Protein AF-A0AAN2UG88-F1 (afdb_monomer_lite)

Foldseek 3Di:
DVVVVVVVVVVVVLLLLLLVQQVCCCVPVRLVCLALVNSCVRSVHDSVVVVVPAVGSLRSNVVSLLVQLCVQLVHDSDDPLPPQDDLPALLRLQLSVLVSVVSSLVSSLVCVVRSVVSCVVVVHDPDDDVVPVVLVRLLSNQVSSQVSCVVVVNEVDRADSCLSCVSVVLVCCCSPPNVVPDDDSSCCSVVPNVVNRSVPDD

Organism: NCBI:txid178001

Structure (mmCIF, N/CA/C/O backbone):
data_AF-A0AAN2UG88-F1
#
_entry.id   AF-A0AAN2UG88-F1
#
loop_
_atom_site.group_PDB
_atom_site.id
_atom_site.type_symbol
_atom_site.label_atom_id
_atom_site.label_alt_id
_atom_site.label_comp_id
_atom_site.label_asym_id
_atom_site.label_entity_id
_atom_site.label_seq_id
_atom_site.pdbx_PDB_ins_code
_atom_site.Cartn_x
_atom_site.Cartn_y
_atom_site.Cartn_z
_atom_site.occupancy
_atom_site.B_iso_or_equiv
_atom_site.auth_seq_id
_atom_site.auth_comp_id
_atom_site.auth_asym_id
_atom_site.auth_atom_id
_atom_site.pdbx_PDB_model_num
ATOM 1 N N . MET A 1 1 ? 25.035 -23.908 1.485 1.00 56.28 1 MET A N 1
ATOM 2 C CA . MET A 1 1 ? 24.529 -22.625 2.023 1.00 56.28 1 MET A CA 1
ATOM 3 C C . MET A 1 1 ? 25.169 -21.415 1.331 1.00 56.28 1 MET A C 1
ATOM 5 O O . MET A 1 1 ? 24.452 -20.590 0.788 1.00 56.28 1 MET A O 1
ATOM 9 N N . GLU A 1 2 ? 26.499 -21.334 1.238 1.00 51.28 2 GLU A N 1
ATOM 10 C CA . GLU A 1 2 ? 27.228 -20.166 0.697 1.00 51.28 2 GLU A CA 1
ATOM 11 C C . GLU A 1 2 ? 26.997 -19.882 -0.806 1.00 51.28 2 GLU A C 1
ATOM 13 O O . GLU A 1 2 ? 26.718 -18.750 -1.201 1.00 51.28 2 GLU A O 1
ATOM 18 N N . LYS A 1 3 ? 26.990 -20.929 -1.644 1.00 56.12 3 LYS A N 1
ATOM 19 C CA . LYS A 1 3 ? 26.709 -20.833 -3.093 1.00 56.12 3 LYS A CA 1
ATOM 20 C C . LYS A 1 3 ? 25.279 -20.358 -3.396 1.00 56.12 3 LYS A C 1
ATOM 22 O O . LYS A 1 3 ? 25.040 -19.644 -4.369 1.00 56.12 3 LYS A O 1
ATOM 27 N N . GLU A 1 4 ? 24.329 -20.718 -2.538 1.00 63.44 4 GLU A N 1
ATOM 28 C CA . GLU A 1 4 ? 22.922 -20.324 -2.659 1.00 63.44 4 GLU A CA 1
ATOM 29 C C . GLU A 1 4 ? 22.717 -18.858 -2.248 1.00 63.44 4 GLU A C 1
ATOM 31 O O . GLU A 1 4 ? 22.051 -18.100 -2.953 1.00 63.44 4 GLU A O 1
ATOM 36 N N . ILE A 1 5 ? 23.389 -18.419 -1.177 1.00 68.94 5 ILE A N 1
ATOM 37 C CA . ILE A 1 5 ? 23.419 -17.015 -0.737 1.00 68.94 5 ILE A CA 1
ATOM 38 C C . ILE A 1 5 ? 24.039 -16.120 -1.819 1.00 68.94 5 ILE A C 1
ATOM 40 O O . ILE A 1 5 ? 23.500 -15.056 -2.127 1.00 68.94 5 ILE A O 1
ATOM 44 N N . GLN A 1 6 ? 25.141 -16.551 -2.440 1.00 65.25 6 GLN A N 1
ATOM 45 C CA . GLN A 1 6 ? 25.802 -15.793 -3.506 1.00 65.25 6 GLN A CA 1
ATOM 46 C C . GLN A 1 6 ? 24.931 -15.685 -4.768 1.00 65.25 6 GLN A C 1
ATOM 48 O O . GLN A 1 6 ? 24.896 -14.633 -5.409 1.00 65.25 6 GLN A O 1
ATOM 53 N N . THR A 1 7 ? 24.181 -16.742 -5.091 1.00 71.62 7 THR A N 1
ATOM 54 C CA . THR A 1 7 ? 23.237 -16.749 -6.218 1.00 71.62 7 THR A CA 1
ATOM 55 C C . THR A 1 7 ? 22.052 -15.813 -5.960 1.00 71.62 7 THR A C 1
ATOM 57 O O . THR A 1 7 ? 21.703 -15.026 -6.839 1.00 71.62 7 THR A O 1
ATOM 60 N N . ARG A 1 8 ? 21.487 -15.812 -4.741 1.00 65.50 8 ARG A N 1
ATOM 61 C CA . ARG A 1 8 ? 20.419 -14.872 -4.349 1.00 65.50 8 ARG A CA 1
ATOM 62 C C . ARG A 1 8 ? 20.887 -13.418 -4.396 1.00 65.50 8 ARG A C 1
ATOM 64 O O . ARG A 1 8 ? 20.196 -12.591 -4.979 1.00 65.50 8 ARG A O 1
ATOM 71 N N . LYS A 1 9 ? 22.081 -13.114 -3.869 1.00 66.44 9 LYS A N 1
ATOM 72 C CA . LYS A 1 9 ? 22.667 -11.761 -3.927 1.00 66.44 9 LYS A CA 1
ATOM 73 C C . LYS A 1 9 ? 22.825 -11.262 -5.364 1.00 66.44 9 LYS A C 1
ATOM 75 O O . LYS A 1 9 ? 22.385 -10.162 -5.665 1.00 66.44 9 LYS A O 1
ATOM 80 N N . ARG A 1 10 ? 23.385 -12.085 -6.261 1.00 72.19 10 ARG A N 1
ATOM 81 C CA . ARG A 1 10 ? 23.515 -11.740 -7.690 1.00 72.19 10 ARG A CA 1
ATOM 82 C C . ARG A 1 10 ? 22.160 -11.506 -8.359 1.00 72.19 10 ARG A C 1
ATOM 84 O O . ARG A 1 10 ? 22.037 -10.593 -9.165 1.00 72.19 10 ARG A O 1
ATOM 91 N N . GLY A 1 11 ? 21.153 -12.307 -8.005 1.00 74.31 11 GLY A N 1
ATOM 92 C CA . GLY A 1 11 ? 19.782 -12.128 -8.482 1.00 74.31 11 GLY A CA 1
ATOM 93 C C . GLY A 1 11 ? 19.176 -10.786 -8.065 1.00 74.31 11 GLY A C 1
ATOM 94 O O . GLY A 1 11 ? 18.605 -10.111 -8.914 1.00 74.31 11 GLY A O 1
ATOM 95 N N . ILE A 1 12 ? 19.355 -10.390 -6.801 1.00 78.00 12 ILE A N 1
ATOM 96 C CA . ILE A 1 12 ? 18.878 -9.104 -6.259 1.00 78.00 12 ILE A CA 1
ATOM 97 C C . ILE A 1 12 ? 19.600 -7.929 -6.926 1.00 78.00 12 ILE A C 1
ATOM 99 O O . ILE A 1 12 ? 18.966 -6.957 -7.319 1.00 78.00 12 ILE A O 1
ATOM 103 N N . THR A 1 13 ? 20.922 -8.019 -7.104 1.00 87.38 13 THR A N 1
ATOM 104 C CA . THR A 1 13 ? 21.685 -6.966 -7.789 1.00 87.38 13 THR A CA 1
ATOM 105 C C . THR A 1 13 ? 21.189 -6.757 -9.218 1.00 87.38 13 THR A C 1
ATOM 107 O O . THR A 1 13 ? 20.986 -5.616 -9.619 1.00 87.38 13 THR A O 1
ATOM 110 N N . LEU A 1 14 ? 20.951 -7.841 -9.965 1.00 90.88 14 LEU A N 1
ATOM 111 C CA . LEU A 1 14 ? 20.439 -7.750 -11.331 1.00 90.88 14 LEU A CA 1
ATOM 112 C C . LEU A 1 14 ? 19.020 -7.168 -11.382 1.00 90.88 14 LEU A C 1
ATOM 114 O O . LEU A 1 14 ? 18.734 -6.346 -12.243 1.00 90.88 14 LEU A O 1
ATOM 118 N N . GLU A 1 15 ? 18.137 -7.589 -10.480 1.00 93.19 15 GLU A N 1
ATOM 119 C CA . GLU A 1 15 ? 16.763 -7.082 -10.417 1.00 93.19 15 GLU A CA 1
ATOM 120 C C . GLU A 1 15 ? 16.723 -5.577 -10.141 1.00 93.19 15 GLU A C 1
ATOM 122 O O . GLU A 1 15 ? 16.070 -4.845 -10.880 1.00 93.19 15 GLU A O 1
ATOM 127 N N . ASN A 1 16 ? 17.519 -5.098 -9.182 1.00 93.56 16 ASN A N 1
ATOM 128 C CA . ASN A 1 16 ? 17.645 -3.665 -8.917 1.00 93.56 16 ASN A CA 1
ATOM 129 C C . ASN A 1 16 ? 18.152 -2.903 -10.151 1.00 93.56 16 ASN A C 1
ATOM 131 O O . ASN A 1 16 ? 17.608 -1.858 -10.488 1.00 93.56 16 ASN A O 1
ATOM 135 N N . THR A 1 17 ? 19.145 -3.443 -10.869 1.00 95.88 17 THR A N 1
ATOM 136 C CA . THR A 1 17 ? 19.623 -2.837 -12.124 1.00 95.88 17 THR A CA 1
ATOM 137 C C . THR A 1 17 ? 18.525 -2.773 -13.185 1.00 95.88 17 THR A C 1
ATOM 139 O O . THR A 1 17 ? 18.401 -1.762 -13.872 1.00 95.88 17 THR A O 1
ATOM 142 N N . ILE A 1 18 ? 17.714 -3.826 -13.319 1.00 97.12 18 ILE A N 1
ATOM 143 C CA . ILE A 1 18 ? 16.580 -3.847 -14.250 1.00 97.12 18 ILE A CA 1
ATOM 144 C C . ILE A 1 18 ? 15.565 -2.758 -13.873 1.00 97.12 18 ILE A C 1
ATOM 146 O O . ILE A 1 18 ? 15.118 -2.027 -14.757 1.00 97.12 18 ILE A O 1
ATOM 150 N N . TYR A 1 19 ? 15.228 -2.611 -12.589 1.00 96.19 19 TYR A N 1
ATOM 151 C CA . TYR A 1 19 ? 14.314 -1.566 -12.120 1.00 96.19 19 TYR A CA 1
ATOM 152 C C . TYR A 1 19 ? 14.859 -0.159 -12.361 1.00 96.19 19 TYR A C 1
ATOM 154 O O . TYR A 1 19 ? 14.151 0.665 -12.939 1.00 96.19 19 TYR A O 1
ATOM 162 N N . ASP A 1 20 ? 16.119 0.100 -12.009 1.00 95.50 20 ASP A N 1
ATOM 163 C CA . ASP A 1 20 ? 16.752 1.407 -12.207 1.00 95.50 20 ASP A CA 1
ATOM 164 C C . ASP A 1 20 ? 16.774 1.799 -13.695 1.00 95.50 20 ASP A C 1
ATOM 166 O O . ASP A 1 20 ? 16.417 2.921 -14.053 1.00 95.50 20 ASP A O 1
ATOM 170 N N . VAL A 1 21 ? 17.122 0.861 -14.584 1.00 96.75 21 VAL A N 1
ATOM 171 C CA . VAL A 1 21 ? 17.098 1.071 -16.043 1.00 96.75 21 VAL A CA 1
ATOM 172 C C . VAL A 1 21 ? 15.686 1.334 -16.555 1.00 96.75 21 VAL A C 1
ATOM 174 O O . VAL A 1 21 ? 15.495 2.206 -17.401 1.00 96.75 21 VAL A O 1
ATOM 177 N N . THR A 1 22 ? 14.701 0.589 -16.054 1.00 95.25 22 THR A N 1
ATOM 178 C CA . THR A 1 22 ? 13.301 0.733 -16.470 1.00 95.25 22 THR A CA 1
ATOM 179 C C . THR A 1 22 ? 12.766 2.115 -16.104 1.00 95.25 22 THR A C 1
ATOM 181 O O . THR A 1 22 ? 12.193 2.792 -16.954 1.00 95.25 22 THR A O 1
ATOM 184 N N . LEU A 1 23 ? 13.005 2.566 -14.868 1.00 93.94 23 LEU A N 1
ATOM 185 C CA . LEU A 1 23 ? 12.597 3.897 -14.415 1.00 93.94 23 LEU A CA 1
ATOM 186 C C . LEU A 1 23 ? 13.341 5.004 -15.157 1.00 93.94 23 LEU A C 1
ATOM 188 O O . LEU A 1 23 ? 12.726 6.006 -15.503 1.00 93.94 23 LEU A O 1
ATOM 192 N N . LYS A 1 24 ? 14.635 4.817 -15.442 1.00 94.12 24 LYS A N 1
ATOM 193 C CA . LYS A 1 24 ? 15.428 5.783 -16.208 1.00 94.12 24 LYS A CA 1
ATOM 194 C C . LYS A 1 24 ? 14.890 5.961 -17.628 1.00 94.12 24 LYS A C 1
ATOM 196 O O . LYS A 1 24 ? 14.657 7.091 -18.036 1.00 94.12 24 LYS A O 1
ATOM 201 N N . LEU A 1 25 ? 14.644 4.863 -18.350 1.00 93.69 25 LEU A N 1
ATOM 202 C CA . LEU A 1 25 ? 14.021 4.905 -19.680 1.00 93.69 25 LEU A CA 1
ATOM 203 C C . LEU A 1 25 ? 12.679 5.639 -19.640 1.00 93.69 25 LEU A C 1
ATOM 205 O O . LEU A 1 25 ? 12.416 6.510 -20.459 1.00 93.69 25 LEU A O 1
ATOM 209 N N . PHE A 1 26 ? 11.853 5.313 -18.650 1.00 90.56 26 PHE A N 1
ATOM 210 C CA . PHE A 1 26 ? 10.548 5.932 -18.488 1.00 90.56 26 PHE A CA 1
ATOM 211 C C . PHE A 1 26 ? 10.617 7.431 -18.161 1.00 90.56 26 PHE A C 1
ATOM 213 O O . PHE A 1 26 ? 9.773 8.209 -18.614 1.00 90.56 26 PHE A O 1
ATOM 220 N N . ASP A 1 27 ? 11.604 7.850 -17.366 1.00 89.81 27 ASP A N 1
ATOM 221 C CA . ASP A 1 27 ? 11.780 9.248 -16.986 1.00 89.81 27 ASP A CA 1
ATOM 222 C C . ASP A 1 27 ? 12.403 10.100 -18.097 1.00 89.81 27 ASP A C 1
ATOM 224 O O . ASP A 1 27 ? 11.967 11.241 -18.261 1.00 89.81 27 ASP A O 1
ATOM 228 N N . GLU A 1 28 ? 13.372 9.562 -18.842 1.00 90.94 28 GLU A N 1
ATOM 229 C CA . GLU A 1 28 ? 14.167 10.301 -19.835 1.00 90.94 28 GLU A CA 1
ATOM 230 C C . GLU A 1 28 ? 13.595 10.218 -21.257 1.00 90.94 28 GLU A C 1
ATOM 232 O O . GLU A 1 28 ? 13.586 11.220 -21.966 1.00 90.94 28 GLU A O 1
ATOM 237 N N . GLU A 1 29 ? 13.085 9.053 -21.659 1.00 87.50 29 GLU A N 1
ATOM 238 C CA . GLU A 1 29 ? 12.726 8.760 -23.055 1.00 87.50 29 GLU A CA 1
ATOM 239 C C . GLU A 1 29 ? 11.215 8.539 -23.252 1.00 87.50 29 GLU A C 1
ATOM 241 O O . GLU A 1 29 ? 10.699 8.584 -24.367 1.00 87.50 29 GLU A O 1
ATOM 246 N N . GLY A 1 30 ? 10.474 8.348 -22.158 1.00 82.56 30 GLY A N 1
ATOM 247 C CA . GLY A 1 30 ? 9.019 8.239 -22.167 1.00 82.56 30 GLY A CA 1
ATOM 248 C C . GLY A 1 30 ? 8.481 6.819 -22.364 1.00 82.56 30 GLY A C 1
ATOM 249 O O . GLY A 1 30 ? 9.192 5.818 -22.298 1.00 82.56 30 GLY A O 1
ATOM 250 N N . VAL A 1 31 ? 7.159 6.744 -22.531 1.00 76.12 31 VAL A N 1
ATOM 251 C CA . VAL A 1 31 ? 6.358 5.512 -22.436 1.00 76.12 31 VAL A CA 1
ATOM 252 C C . VAL A 1 31 ? 6.690 4.472 -23.508 1.00 76.12 31 VAL A C 1
ATOM 254 O O . VAL A 1 31 ? 6.749 3.283 -23.198 1.00 76.12 31 VAL A O 1
ATOM 257 N N . ASP A 1 32 ? 6.957 4.916 -24.736 1.00 83.12 32 ASP A N 1
ATOM 258 C CA . ASP A 1 32 ? 7.163 4.041 -25.897 1.00 83.12 32 ASP A CA 1
ATOM 259 C C . ASP A 1 32 ? 8.518 3.321 -25.856 1.00 83.12 32 ASP A C 1
ATOM 261 O O . ASP A 1 32 ? 8.674 2.222 -26.391 1.00 83.12 32 ASP A O 1
ATOM 265 N N . GLU A 1 33 ? 9.495 3.899 -25.153 1.00 89.88 33 GLU A N 1
ATOM 266 C CA . GLU A 1 33 ? 10.844 3.343 -25.044 1.00 89.88 33 GLU A CA 1
ATOM 267 C C . GLU A 1 33 ? 10.969 2.282 -23.940 1.00 89.88 33 GLU A C 1
ATOM 269 O O . GLU A 1 33 ? 11.962 1.540 -23.890 1.00 89.88 33 GLU A O 1
ATOM 274 N N . VAL A 1 34 ? 9.939 2.126 -23.097 1.00 90.50 34 VAL A N 1
ATOM 275 C CA . VAL A 1 34 ? 9.850 1.071 -22.076 1.00 90.50 34 VAL A CA 1
ATOM 276 C C . VAL A 1 34 ? 9.501 -0.266 -22.735 1.00 90.50 34 VAL A C 1
ATOM 278 O O . VAL A 1 34 ? 8.381 -0.771 -22.676 1.00 90.50 34 VAL A O 1
ATOM 281 N N . THR A 1 35 ? 10.504 -0.875 -23.366 1.00 93.25 35 THR A N 1
ATOM 282 C CA . THR A 1 35 ? 10.400 -2.184 -24.021 1.00 93.25 35 THR A CA 1
ATOM 283 C C . THR A 1 35 ? 11.378 -3.182 -23.411 1.00 93.25 35 THR A C 1
ATOM 285 O O . THR A 1 35 ? 12.489 -2.832 -23.013 1.00 93.25 35 THR A O 1
ATOM 288 N N . PHE A 1 36 ? 11.031 -4.473 -23.397 1.00 95.94 36 PHE A N 1
ATOM 289 C CA . PHE A 1 36 ? 11.966 -5.512 -22.940 1.00 95.94 36 PHE A CA 1
ATOM 290 C C . PHE A 1 36 ? 13.263 -5.555 -23.751 1.00 95.94 36 PHE A C 1
ATOM 292 O O . PHE A 1 36 ? 14.290 -5.969 -23.222 1.00 95.94 36 PHE A O 1
ATOM 299 N N . TYR A 1 37 ? 13.243 -5.138 -25.019 1.00 96.50 37 TYR A N 1
ATOM 300 C CA . TYR A 1 37 ? 14.464 -5.017 -25.810 1.00 96.50 37 TYR A CA 1
ATOM 301 C C . TYR A 1 37 ? 15.388 -3.926 -25.253 1.00 96.50 37 TYR A C 1
ATOM 303 O O . TYR A 1 37 ? 16.539 -4.222 -24.921 1.00 96.50 37 TYR A O 1
ATOM 311 N N . ASN A 1 38 ? 14.875 -2.702 -25.094 1.00 96.94 38 ASN A N 1
ATOM 312 C CA . ASN A 1 38 ? 15.649 -1.572 -24.579 1.00 96.94 38 ASN A CA 1
ATOM 313 C C . ASN A 1 38 ? 16.129 -1.827 -23.148 1.00 96.94 38 ASN A C 1
ATOM 315 O O . ASN A 1 38 ? 17.311 -1.634 -22.854 1.00 96.94 38 ASN A O 1
ATOM 319 N N . ILE A 1 39 ? 15.246 -2.344 -22.290 1.00 97.31 39 ILE A N 1
ATOM 320 C CA . ILE A 1 39 ? 15.560 -2.664 -20.895 1.00 97.31 39 ILE A CA 1
ATOM 321 C C . ILE A 1 39 ? 16.635 -3.748 -20.819 1.00 97.31 39 ILE A C 1
ATOM 323 O O . ILE A 1 39 ? 17.623 -3.570 -20.114 1.00 97.31 39 ILE A O 1
ATOM 327 N N . ALA A 1 40 ? 16.499 -4.853 -21.563 1.00 97.19 40 ALA A N 1
ATOM 328 C CA . ALA A 1 40 ? 17.493 -5.926 -21.536 1.00 97.19 40 ALA A CA 1
ATOM 329 C C . ALA A 1 40 ? 18.871 -5.439 -22.007 1.00 97.19 40 ALA A C 1
ATOM 331 O O . ALA A 1 40 ? 19.882 -5.754 -21.378 1.00 97.19 40 ALA A O 1
ATOM 332 N N . ARG A 1 41 ? 18.903 -4.628 -23.075 1.00 97.00 41 ARG A N 1
ATOM 333 C CA . ARG A 1 41 ? 20.134 -4.031 -23.607 1.00 97.00 41 ARG A CA 1
ATOM 334 C C . ARG A 1 41 ? 20.823 -3.142 -22.569 1.00 97.00 41 ARG A C 1
ATOM 336 O O . ARG A 1 41 ? 22.020 -3.292 -22.351 1.00 97.00 41 ARG A O 1
ATOM 343 N N . LEU A 1 42 ? 20.082 -2.236 -21.930 1.00 96.25 42 LEU A N 1
ATOM 344 C CA . LEU A 1 42 ? 20.640 -1.270 -20.978 1.00 96.25 42 LEU A CA 1
ATOM 345 C C . LEU A 1 42 ? 20.965 -1.886 -19.609 1.00 96.25 42 LEU A C 1
ATOM 347 O O . LEU A 1 42 ? 21.946 -1.493 -18.986 1.00 96.25 42 LEU A O 1
ATOM 351 N N . ALA A 1 43 ? 20.203 -2.887 -19.165 1.00 95.88 43 ALA A N 1
ATOM 352 C CA . ALA A 1 43 ? 20.464 -3.627 -17.928 1.00 95.88 43 ALA A CA 1
ATOM 353 C C . ALA A 1 43 ? 21.500 -4.755 -18.099 1.00 95.88 43 ALA A C 1
ATOM 355 O O . ALA A 1 43 ? 21.738 -5.514 -17.159 1.00 95.88 43 ALA A O 1
ATOM 356 N N . ASN A 1 44 ? 22.101 -4.886 -19.290 1.00 94.25 44 ASN A N 1
ATOM 357 C CA . ASN A 1 44 ? 23.075 -5.923 -19.635 1.00 94.25 44 ASN A CA 1
ATOM 358 C C . ASN A 1 44 ? 22.578 -7.346 -19.297 1.00 94.25 44 ASN A C 1
ATOM 360 O O . ASN A 1 44 ? 23.256 -8.143 -18.644 1.00 94.25 44 ASN A O 1
ATOM 364 N N . THR A 1 45 ? 21.349 -7.654 -19.715 1.00 95.12 45 THR A N 1
ATOM 365 C CA . THR A 1 45 ? 20.694 -8.950 -19.505 1.00 95.12 45 THR A CA 1
ATOM 366 C C . THR A 1 45 ? 19.997 -9.435 -20.779 1.00 95.12 45 THR A C 1
ATOM 368 O O . THR A 1 45 ? 20.069 -8.798 -21.828 1.00 95.12 45 THR A O 1
ATOM 371 N N . SER A 1 46 ? 19.332 -10.590 -20.729 1.00 95.31 46 SER A N 1
ATOM 372 C CA . SER A 1 46 ? 18.571 -11.119 -21.863 1.00 95.31 46 SER A CA 1
ATOM 373 C C . SER A 1 46 ? 17.073 -10.863 -21.710 1.00 95.31 46 SER A C 1
ATOM 375 O O . SER A 1 46 ? 16.519 -10.885 -20.611 1.00 95.31 46 SER A O 1
ATOM 377 N N . ARG A 1 47 ? 16.369 -10.737 -22.841 1.00 96.12 47 ARG A N 1
ATOM 378 C CA . ARG A 1 47 ? 14.896 -10.684 -22.854 1.00 96.12 47 ARG A CA 1
ATOM 379 C C . ARG A 1 47 ? 14.269 -11.905 -22.173 1.00 96.12 47 ARG A C 1
ATOM 381 O O . ARG A 1 47 ? 13.262 -11.767 -21.494 1.00 96.12 47 ARG A O 1
ATOM 388 N N . SER A 1 48 ? 14.883 -13.086 -22.302 1.00 95.19 48 SER A N 1
ATOM 389 C CA . SER A 1 48 ? 14.403 -14.313 -21.649 1.00 95.19 48 SER A CA 1
ATOM 390 C C . SER A 1 48 ? 14.422 -14.237 -20.119 1.00 95.19 48 SER A C 1
ATOM 392 O O . SER A 1 48 ? 13.558 -14.831 -19.480 1.00 95.19 48 SER A O 1
ATOM 394 N N . VAL A 1 49 ? 15.357 -13.489 -19.519 1.00 93.69 49 VAL A N 1
ATOM 395 C CA . VAL A 1 49 ? 15.361 -13.236 -18.069 1.00 93.69 49 VAL A CA 1
ATOM 396 C C . VAL A 1 49 ? 14.166 -12.373 -17.666 1.00 93.69 49 VAL A C 1
ATOM 398 O O . VAL A 1 49 ? 13.554 -12.660 -16.637 1.00 93.69 49 VAL A O 1
ATOM 401 N N . LEU A 1 50 ? 13.815 -11.370 -18.480 1.00 95.00 50 LEU A N 1
ATOM 402 C CA . LEU A 1 50 ? 12.674 -10.485 -18.229 1.00 95.00 50 LEU A CA 1
ATOM 403 C C . LEU A 1 50 ? 11.341 -11.230 -18.373 1.00 95.00 50 LEU A C 1
ATOM 405 O O . LEU A 1 50 ? 10.568 -11.269 -17.420 1.00 95.00 50 LEU A O 1
ATOM 409 N N . TYR A 1 51 ? 11.122 -11.913 -19.503 1.00 93.00 51 TYR A N 1
ATOM 410 C CA . TYR A 1 51 ? 9.890 -12.673 -19.777 1.00 93.00 51 TYR A CA 1
ATOM 411 C C . TYR A 1 51 ? 9.586 -13.762 -18.738 1.00 93.00 51 TYR A C 1
ATOM 413 O O . TYR A 1 51 ? 8.440 -14.172 -18.593 1.00 93.00 51 TYR A O 1
ATOM 421 N N . ARG A 1 52 ? 10.598 -14.259 -18.013 1.00 91.50 52 ARG A N 1
ATOM 422 C CA . ARG A 1 52 ? 10.396 -15.249 -16.944 1.00 91.50 52 ARG A CA 1
ATOM 423 C C . ARG A 1 52 ? 9.763 -14.648 -15.684 1.00 91.50 52 ARG A C 1
ATOM 425 O O . ARG A 1 52 ? 9.200 -15.392 -14.890 1.00 91.50 52 ARG A O 1
ATOM 432 N N . ARG A 1 53 ? 9.939 -13.346 -15.454 1.00 89.69 53 ARG A N 1
ATOM 433 C CA . ARG A 1 53 ? 9.515 -12.649 -14.228 1.00 89.69 53 ARG A CA 1
ATOM 434 C C . ARG A 1 53 ? 8.331 -11.720 -14.459 1.00 89.69 53 ARG A C 1
ATOM 436 O O . ARG A 1 53 ? 7.504 -11.584 -13.571 1.00 89.69 53 ARG A O 1
ATOM 443 N N . TRP A 1 54 ? 8.268 -11.100 -15.633 1.00 91.38 54 TRP A N 1
ATOM 444 C CA . TRP A 1 54 ? 7.265 -10.101 -15.976 1.00 91.38 54 TRP A CA 1
ATOM 445 C C . TRP A 1 54 ? 6.587 -10.491 -17.281 1.00 91.38 54 TRP A C 1
ATOM 447 O O . TRP A 1 54 ? 7.245 -10.842 -18.263 1.00 91.38 54 TRP A O 1
ATOM 457 N N . THR A 1 55 ? 5.261 -10.428 -17.283 1.00 87.50 55 THR A N 1
ATOM 458 C CA . THR A 1 55 ? 4.425 -10.830 -18.419 1.00 87.50 55 THR A CA 1
ATOM 459 C C . THR A 1 55 ? 4.535 -9.841 -19.577 1.00 87.50 55 THR A C 1
ATOM 461 O O . THR A 1 55 ? 4.490 -10.240 -20.739 1.00 87.50 55 THR A O 1
ATOM 464 N N . ASN A 1 56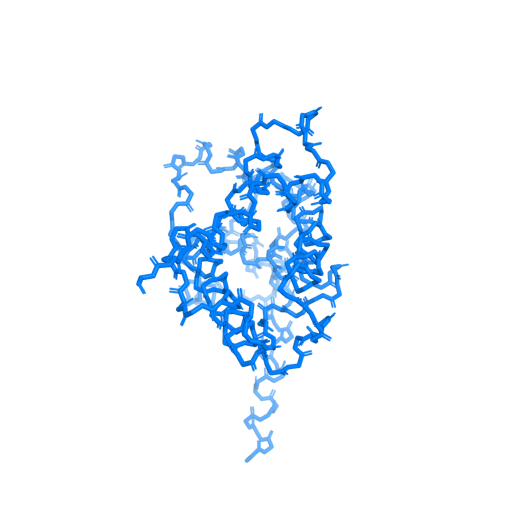 ? 4.733 -8.557 -19.270 1.00 87.12 56 ASN A N 1
ATOM 465 C CA . ASN A 1 56 ? 4.880 -7.470 -20.238 1.00 87.12 56 ASN A CA 1
ATOM 466 C C . ASN A 1 56 ? 5.707 -6.292 -19.655 1.00 87.12 56 ASN A C 1
ATOM 468 O O . ASN A 1 56 ? 5.952 -6.252 -18.443 1.00 87.12 56 ASN A O 1
ATOM 472 N N . PRO A 1 57 ? 6.154 -5.323 -20.480 1.00 88.75 57 PRO A N 1
ATOM 473 C CA . PRO A 1 57 ? 6.909 -4.162 -19.999 1.00 88.75 57 PRO A CA 1
ATOM 474 C C . PRO A 1 57 ? 6.171 -3.308 -18.960 1.00 88.75 57 PRO A C 1
ATOM 476 O O . PRO A 1 57 ? 6.811 -2.830 -18.028 1.00 88.75 57 PRO A O 1
ATOM 479 N N . SER A 1 58 ? 4.844 -3.193 -19.057 1.00 84.00 58 SER A N 1
ATOM 480 C CA . SER A 1 58 ? 3.987 -2.518 -18.071 1.00 84.00 58 SER A CA 1
ATOM 481 C C . SER A 1 58 ? 4.136 -3.098 -16.665 1.00 84.00 58 SER A C 1
ATOM 483 O O . SER A 1 58 ? 4.385 -2.371 -15.707 1.00 84.00 58 SER A O 1
ATOM 485 N N . SER A 1 59 ? 4.060 -4.426 -16.541 1.00 85.19 59 SER A N 1
ATOM 486 C CA . SER A 1 59 ? 4.190 -5.153 -15.274 1.00 85.19 59 SER A CA 1
ATOM 487 C C . SER A 1 59 ? 5.583 -4.989 -14.662 1.00 85.19 59 SER A C 1
ATOM 489 O O 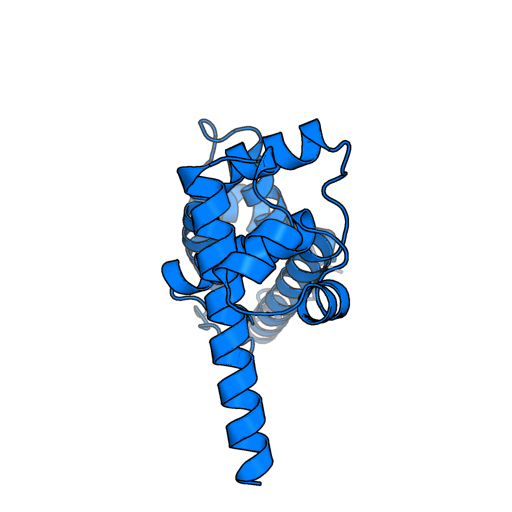. SER A 1 59 ? 5.713 -4.878 -13.444 1.00 85.19 59 SER A O 1
ATOM 491 N N . LEU A 1 60 ? 6.623 -4.887 -15.497 1.00 90.44 60 LEU A N 1
ATOM 492 C CA . LEU A 1 60 ? 7.978 -4.577 -15.048 1.00 90.44 60 LEU A CA 1
ATOM 493 C C . LEU A 1 60 ? 8.117 -3.117 -14.594 1.00 90.44 60 LEU A C 1
ATOM 495 O O . LEU A 1 60 ? 8.672 -2.862 -13.528 1.00 90.44 60 LEU A O 1
ATOM 499 N N . LEU A 1 61 ? 7.601 -2.162 -15.369 1.00 88.81 61 LEU A N 1
ATOM 500 C CA . LEU A 1 61 ? 7.599 -0.746 -15.000 1.00 88.81 61 LEU A CA 1
ATOM 501 C C . LEU A 1 61 ? 6.877 -0.531 -13.672 1.00 88.81 61 LEU A C 1
ATOM 503 O O . LEU A 1 61 ? 7.386 0.149 -12.787 1.00 88.81 61 LEU A O 1
ATOM 507 N N . LEU A 1 62 ? 5.723 -1.164 -13.512 1.00 84.38 62 LEU A N 1
ATOM 508 C CA . LEU A 1 62 ? 4.934 -1.091 -12.300 1.00 84.38 62 LEU A CA 1
ATOM 509 C C . LEU A 1 62 ? 5.678 -1.692 -11.094 1.00 84.38 62 LEU A C 1
ATOM 511 O O . LEU A 1 62 ? 5.733 -1.059 -10.040 1.00 84.38 62 LEU A O 1
ATOM 515 N N . ALA A 1 63 ? 6.312 -2.859 -11.255 1.00 87.88 63 ALA A N 1
ATOM 516 C CA . ALA A 1 63 ? 7.164 -3.447 -10.220 1.00 87.88 63 ALA A CA 1
ATOM 517 C C . ALA A 1 63 ? 8.340 -2.524 -9.848 1.00 87.88 63 ALA A C 1
ATOM 519 O O . ALA A 1 63 ? 8.651 -2.363 -8.668 1.00 87.88 63 ALA A O 1
ATOM 520 N N . ALA A 1 64 ? 8.949 -1.858 -10.835 1.00 91.50 64 ALA A N 1
ATOM 521 C CA . ALA A 1 64 ? 10.023 -0.896 -10.610 1.00 91.50 64 ALA A CA 1
ATOM 522 C C . ALA A 1 64 ? 9.536 0.349 -9.843 1.00 91.50 64 ALA A C 1
ATOM 524 O O . ALA A 1 64 ? 10.202 0.791 -8.906 1.00 91.50 64 ALA A O 1
ATOM 525 N N . VAL A 1 65 ? 8.358 0.888 -10.186 1.00 88.38 65 VAL A N 1
ATOM 526 C CA . VAL A 1 65 ? 7.727 2.007 -9.463 1.00 88.38 65 VAL A CA 1
ATOM 527 C C . VAL A 1 65 ? 7.404 1.608 -8.024 1.00 88.38 65 VAL A C 1
ATOM 529 O O . VAL A 1 65 ? 7.694 2.373 -7.106 1.00 88.38 65 VAL A O 1
ATOM 532 N N . HIS A 1 66 ? 6.858 0.408 -7.811 1.00 86.06 66 HIS A N 1
ATOM 533 C CA . HIS A 1 66 ? 6.570 -0.123 -6.479 1.00 86.06 66 HIS A CA 1
ATOM 534 C C . HIS A 1 66 ? 7.849 -0.242 -5.637 1.00 86.06 66 HIS A C 1
ATOM 536 O O . HIS A 1 66 ? 7.922 0.310 -4.538 1.00 86.06 66 HIS A O 1
ATOM 542 N N . HIS A 1 67 ? 8.892 -0.871 -6.189 1.00 89.62 67 HIS A N 1
ATOM 543 C CA . HIS A 1 67 ? 10.205 -0.980 -5.550 1.00 89.62 67 HIS A CA 1
ATOM 544 C C . HIS A 1 67 ? 10.771 0.393 -5.169 1.00 89.62 67 HIS A C 1
ATOM 546 O O . HIS A 1 67 ? 11.223 0.617 -4.042 1.00 89.62 67 HIS A O 1
ATOM 552 N N . TRP A 1 68 ? 10.712 1.348 -6.100 1.00 90.75 68 TRP A N 1
ATOM 553 C CA . TRP A 1 68 ? 11.182 2.707 -5.869 1.00 90.75 68 TRP A CA 1
ATOM 554 C C . TRP A 1 68 ? 10.375 3.416 -4.781 1.00 90.75 68 TRP A C 1
ATOM 556 O O . TRP A 1 68 ? 10.977 4.046 -3.910 1.00 90.75 68 TRP A O 1
ATOM 566 N N . ALA A 1 69 ? 9.045 3.301 -4.785 1.00 87.69 69 ALA A N 1
ATOM 567 C CA . ALA A 1 69 ? 8.188 3.952 -3.798 1.00 87.69 69 ALA A CA 1
ATOM 568 C C . ALA A 1 69 ? 8.517 3.467 -2.381 1.00 87.69 69 ALA A C 1
ATOM 570 O O . ALA A 1 69 ? 8.742 4.288 -1.498 1.00 87.69 69 ALA A O 1
ATOM 571 N N . HIS A 1 70 ? 8.667 2.156 -2.191 1.00 87.81 70 HIS A N 1
ATOM 572 C CA . HIS A 1 70 ? 9.059 1.569 -0.909 1.00 87.81 70 HIS A CA 1
ATOM 573 C C . HIS A 1 70 ? 10.462 1.987 -0.456 1.00 87.81 70 HIS A C 1
ATOM 575 O O . HIS A 1 70 ? 10.675 2.374 0.698 1.00 87.81 70 HIS A O 1
ATOM 581 N N . LYS A 1 71 ? 11.432 1.975 -1.378 1.00 88.12 71 LYS A N 1
ATOM 582 C CA . LYS A 1 71 ? 12.804 2.413 -1.097 1.00 88.12 71 LYS A CA 1
ATOM 583 C C . LYS A 1 71 ? 12.864 3.880 -0.655 1.00 88.12 71 LYS A C 1
ATOM 585 O O . LYS A 1 71 ? 13.647 4.199 0.235 1.00 88.12 71 LYS A O 1
ATOM 590 N N . ASN A 1 72 ? 12.052 4.755 -1.253 1.00 86.81 72 ASN A N 1
ATOM 591 C CA . ASN A 1 72 ? 12.053 6.193 -0.956 1.00 86.81 72 ASN A CA 1
ATOM 592 C C . ASN A 1 72 ? 11.122 6.583 0.201 1.00 86.81 72 ASN A C 1
ATOM 594 O O . ASN A 1 72 ? 11.381 7.581 0.865 1.00 86.81 72 ASN A O 1
ATOM 598 N N . SER A 1 73 ? 10.091 5.788 0.499 1.00 83.62 73 SER A N 1
ATOM 599 C CA . SER A 1 73 ? 9.217 6.015 1.654 1.00 83.62 73 SER A CA 1
ATOM 600 C C . SER A 1 73 ? 9.838 5.551 2.976 1.00 83.62 73 SER A C 1
ATOM 602 O O . SER A 1 73 ? 9.310 5.856 4.042 1.00 83.62 73 SER A O 1
ATOM 604 N N . GLY A 1 74 ? 10.909 4.750 2.922 1.00 82.50 74 GLY A N 1
ATOM 605 C CA . GLY A 1 74 ? 11.504 4.108 4.096 1.00 82.50 74 GLY A CA 1
ATOM 606 C C . GLY A 1 74 ? 10.676 2.944 4.654 1.00 82.50 74 GLY A C 1
ATOM 607 O O . GLY A 1 74 ? 10.954 2.478 5.760 1.00 82.50 74 GLY A O 1
ATOM 608 N N . TYR A 1 75 ? 9.677 2.456 3.906 1.00 82.81 75 TYR A N 1
ATOM 609 C CA . TYR A 1 75 ? 8.840 1.324 4.312 1.00 82.81 75 TYR A CA 1
ATOM 610 C C . TYR A 1 75 ? 9.142 0.099 3.450 1.00 82.81 75 TYR A C 1
ATOM 612 O O . TYR A 1 75 ? 9.176 0.212 2.227 1.00 82.81 75 TYR A O 1
ATOM 620 N N . PRO A 1 76 ? 9.327 -1.088 4.052 1.00 82.56 76 PRO A N 1
ATOM 621 C CA . PRO A 1 76 ? 9.619 -2.298 3.294 1.00 82.56 76 PRO A CA 1
ATOM 622 C C . PRO A 1 76 ? 8.452 -2.672 2.372 1.00 82.56 76 PRO A C 1
ATOM 624 O O . PRO A 1 76 ? 7.295 -2.441 2.716 1.00 82.56 76 PRO A O 1
ATOM 627 N N . GLU A 1 77 ? 8.757 -3.308 1.237 1.00 79.69 77 GLU A N 1
ATOM 628 C CA . GLU A 1 77 ? 7.748 -3.832 0.295 1.00 79.69 77 GLU A CA 1
ATOM 629 C C . GLU A 1 77 ? 6.793 -4.831 0.954 1.00 79.69 77 GLU A C 1
ATOM 631 O O . GLU A 1 77 ? 5.619 -4.913 0.612 1.00 79.69 77 GLU A O 1
ATOM 636 N N . LYS A 1 78 ? 7.298 -5.596 1.928 1.00 81.19 78 LYS A N 1
ATOM 637 C CA . LYS A 1 78 ? 6.492 -6.512 2.733 1.00 81.19 78 LYS A CA 1
ATOM 638 C C . LYS A 1 78 ? 6.256 -5.903 4.100 1.00 81.19 78 LYS A C 1
ATOM 640 O O . LYS A 1 78 ? 7.203 -5.691 4.858 1.00 81.19 78 LYS A O 1
ATOM 645 N N . ILE A 1 79 ? 4.987 -5.671 4.421 1.00 81.69 79 ILE A N 1
ATOM 646 C CA . ILE A 1 79 ? 4.579 -5.183 5.735 1.00 81.69 79 ILE A CA 1
ATOM 647 C C . ILE A 1 79 ? 4.944 -6.233 6.788 1.00 81.69 79 ILE A C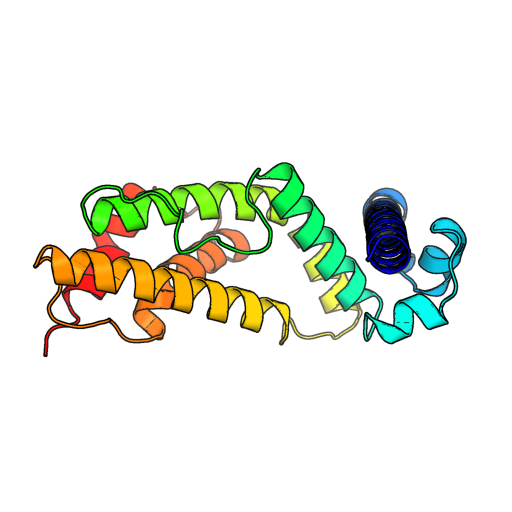 1
ATOM 649 O O . ILE A 1 79 ? 4.469 -7.370 6.753 1.00 81.69 79 ILE A O 1
ATOM 653 N N . ASP A 1 80 ? 5.762 -5.838 7.761 1.00 86.44 80 ASP A N 1
ATOM 654 C CA . ASP A 1 80 ? 6.011 -6.647 8.948 1.00 86.44 80 ASP A CA 1
ATOM 655 C C . ASP A 1 80 ? 4.862 -6.463 9.943 1.00 86.44 80 ASP A C 1
ATOM 657 O O . ASP A 1 80 ? 4.874 -5.575 10.794 1.00 86.44 80 ASP A O 1
ATOM 661 N N . LEU A 1 81 ? 3.847 -7.317 9.820 1.00 85.38 81 LEU A N 1
ATOM 662 C CA . LEU A 1 81 ? 2.665 -7.292 10.685 1.00 85.38 81 LEU A CA 1
ATOM 663 C C . LEU A 1 81 ? 3.008 -7.473 12.170 1.00 85.38 81 LEU A C 1
ATOM 665 O O . LEU A 1 81 ? 2.275 -6.993 13.032 1.00 85.38 81 LEU A O 1
ATOM 669 N N . LYS A 1 82 ? 4.108 -8.170 12.488 1.00 81.81 82 LYS A N 1
ATOM 670 C CA . LYS A 1 82 ? 4.504 -8.431 13.879 1.00 81.81 82 LYS A CA 1
ATOM 671 C C . LYS A 1 82 ? 5.104 -7.190 14.524 1.00 81.81 82 LYS A C 1
ATOM 673 O O . LYS A 1 82 ? 4.832 -6.936 15.692 1.00 81.81 82 LYS A O 1
ATOM 678 N N . ASN A 1 83 ? 5.887 -6.435 13.758 1.00 84.69 83 ASN A N 1
ATOM 679 C CA . ASN A 1 83 ? 6.607 -5.257 14.240 1.00 84.69 83 ASN A CA 1
ATOM 680 C C . ASN A 1 83 ? 5.956 -3.927 13.833 1.00 84.69 83 ASN A C 1
ATOM 682 O O . ASN A 1 83 ? 6.522 -2.863 14.086 1.00 84.69 83 ASN A O 1
ATOM 686 N N . PHE A 1 84 ? 4.771 -3.951 13.216 1.00 89.00 84 PHE A N 1
ATOM 687 C CA . PHE A 1 84 ? 3.995 -2.733 13.005 1.00 89.00 84 PHE A CA 1
ATOM 688 C C . PHE A 1 84 ? 3.683 -2.093 14.371 1.00 89.00 84 PHE A C 1
ATOM 690 O O . PHE A 1 84 ? 3.200 -2.818 15.249 1.00 89.00 84 PHE A O 1
ATOM 697 N N . PRO A 1 85 ? 3.935 -0.787 14.595 1.00 91.69 85 PRO A N 1
ATOM 698 C CA . PRO A 1 85 ? 3.761 -0.183 15.915 1.00 91.69 85 PRO A CA 1
ATOM 699 C C . PRO A 1 85 ? 2.360 -0.388 16.474 1.00 91.69 85 PRO A C 1
ATOM 701 O O . PRO A 1 85 ? 1.381 -0.324 15.736 1.00 91.69 85 PRO A O 1
ATOM 704 N N . ASP A 1 86 ? 2.273 -0.674 17.768 1.00 94.50 86 ASP A N 1
ATOM 705 C CA . ASP A 1 86 ? 1.013 -0.654 18.506 1.00 94.50 86 ASP A CA 1
ATOM 706 C C . ASP A 1 86 ? 0.865 0.716 19.157 1.00 94.50 86 ASP A C 1
A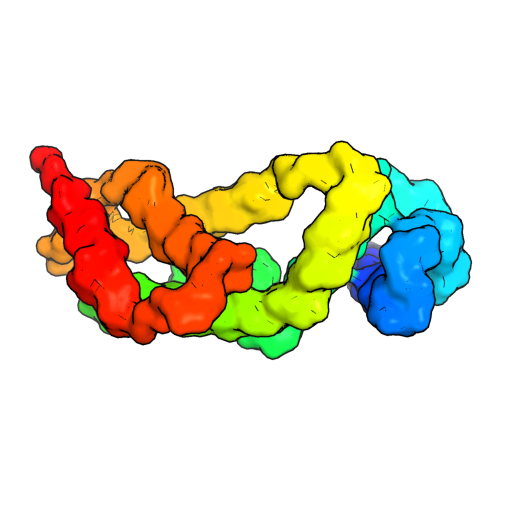TOM 708 O O . ASP A 1 86 ? 1.647 1.083 20.036 1.00 94.50 86 ASP A O 1
ATOM 712 N N . MET A 1 87 ? -0.123 1.476 18.698 1.00 97.19 87 MET A N 1
ATOM 713 C CA . MET A 1 87 ? -0.370 2.838 19.164 1.00 97.19 87 MET A CA 1
ATOM 714 C C . MET A 1 87 ? -1.282 2.869 20.400 1.00 97.19 87 MET A C 1
ATOM 716 O O . MET A 1 87 ? -1.700 3.942 20.836 1.00 97.19 87 MET A O 1
ATOM 720 N N . GLY A 1 88 ? -1.628 1.704 20.958 1.00 96.88 88 GLY A N 1
ATOM 721 C CA . GLY A 1 88 ? -2.394 1.566 22.197 1.00 96.88 88 GLY A CA 1
ATOM 722 C C . GLY A 1 88 ? -3.900 1.798 22.056 1.00 96.88 88 GLY A C 1
ATOM 723 O O . GLY A 1 88 ? -4.621 1.668 23.039 1.00 96.88 88 GLY A O 1
ATOM 724 N N . SER A 1 89 ? -4.386 2.116 20.855 1.00 98.19 89 SER A N 1
ATOM 725 C CA . SER A 1 89 ? -5.812 2.256 20.535 1.00 98.19 89 SER A CA 1
ATOM 726 C C . SER A 1 89 ? -6.054 1.966 19.058 1.00 98.19 89 SER A C 1
ATOM 728 O O . SER A 1 89 ? -5.170 2.193 18.228 1.00 98.19 89 SER A O 1
ATOM 730 N N . LEU A 1 90 ? -7.261 1.518 18.709 1.00 98.19 90 LEU A N 1
ATOM 731 C CA . LEU A 1 90 ? -7.671 1.310 17.321 1.00 98.19 90 LEU A CA 1
ATOM 732 C C . LEU A 1 90 ? -7.522 2.598 16.505 1.00 98.19 90 LEU A C 1
ATOM 734 O O . LEU A 1 90 ? -6.970 2.578 15.408 1.00 98.19 90 LEU A O 1
ATOM 738 N N . ARG A 1 91 ? -7.960 3.734 17.061 1.00 98.19 91 ARG A N 1
ATOM 739 C CA . ARG A 1 91 ? -7.797 5.049 16.426 1.00 98.19 91 ARG A CA 1
ATOM 740 C C . ARG A 1 91 ? -6.326 5.356 16.143 1.00 98.19 91 ARG A C 1
ATOM 742 O O . ARG A 1 91 ? -5.994 5.790 15.043 1.00 98.19 91 ARG A O 1
ATOM 749 N N . GLY A 1 92 ? -5.451 5.130 17.124 1.00 98.31 92 GLY A N 1
ATOM 750 C CA . GLY A 1 92 ? -4.013 5.341 16.972 1.00 98.31 92 GLY A CA 1
ATOM 751 C C . GLY A 1 92 ? -3.414 4.465 15.872 1.00 98.31 92 GLY A C 1
ATOM 752 O O . GLY A 1 92 ? -2.688 4.975 15.022 1.00 98.31 92 GLY A O 1
ATOM 753 N N . ASP A 1 93 ? -3.766 3.176 15.853 1.00 97.50 93 ASP A N 1
ATOM 754 C CA . ASP A 1 93 ? -3.295 2.218 14.846 1.00 97.50 93 ASP A CA 1
ATOM 755 C C . ASP A 1 93 ? -3.737 2.643 13.427 1.00 97.50 93 ASP A C 1
ATOM 757 O O . ASP A 1 93 ? -2.941 2.624 12.483 1.00 97.50 93 ASP A O 1
ATOM 761 N N . LEU A 1 94 ? -4.985 3.105 13.279 1.00 97.56 94 LEU A N 1
ATOM 762 C CA . LEU A 1 94 ? -5.532 3.605 12.013 1.00 97.56 94 LEU A CA 1
ATOM 763 C C . LEU A 1 94 ? -4.854 4.900 11.537 1.00 97.56 94 LEU A C 1
ATOM 765 O O . LEU A 1 94 ? -4.556 5.022 10.348 1.00 97.56 94 LEU A O 1
ATOM 769 N N . ILE A 1 95 ? -4.575 5.847 12.440 1.00 97.75 95 ILE A N 1
ATOM 770 C CA . ILE A 1 95 ? -3.859 7.092 12.111 1.00 97.75 95 ILE A CA 1
ATOM 771 C C . ILE A 1 95 ? -2.422 6.798 11.686 1.00 97.75 95 ILE A C 1
ATOM 773 O O . ILE A 1 95 ? -1.957 7.348 10.687 1.00 97.75 95 ILE A O 1
ATOM 777 N N . GLU A 1 96 ? -1.719 5.923 12.406 1.00 95.50 96 GLU A N 1
ATOM 778 C CA . GLU A 1 96 ? -0.360 5.530 12.032 1.00 95.50 96 GLU A CA 1
ATOM 779 C C . GLU A 1 96 ? -0.357 4.873 10.649 1.00 95.50 96 GLU A C 1
ATOM 781 O O . GLU A 1 96 ? 0.430 5.250 9.782 1.00 95.50 96 GLU A O 1
ATOM 786 N N . ASN A 1 97 ? -1.299 3.966 10.381 1.00 94.56 97 ASN A N 1
ATOM 787 C CA . ASN A 1 97 ? -1.450 3.374 9.055 1.00 94.56 97 ASN A CA 1
ATOM 788 C C . ASN A 1 97 ? -1.716 4.419 7.960 1.00 94.56 97 ASN A C 1
ATOM 790 O O . ASN A 1 97 ? -1.106 4.355 6.890 1.00 94.56 97 ASN A O 1
ATOM 794 N N . ALA A 1 98 ? -2.583 5.399 8.224 1.00 93.88 98 ALA A N 1
ATOM 795 C CA . ALA A 1 98 ? -2.886 6.478 7.288 1.00 93.88 98 ALA A CA 1
ATOM 796 C C . ALA A 1 98 ? -1.655 7.349 6.989 1.00 93.88 98 ALA A C 1
ATOM 798 O O . ALA A 1 98 ? -1.417 7.677 5.827 1.00 93.88 98 ALA A O 1
ATOM 799 N N . ARG A 1 99 ? -0.831 7.661 7.999 1.00 92.62 99 ARG A N 1
ATOM 800 C CA . ARG A 1 99 ? 0.427 8.413 7.827 1.00 92.62 99 ARG A CA 1
ATOM 801 C C . ARG A 1 99 ? 1.434 7.653 6.971 1.00 92.62 99 ARG A C 1
ATOM 803 O O . ARG A 1 99 ? 1.979 8.219 6.026 1.00 92.62 99 ARG A O 1
ATOM 810 N N . ARG A 1 100 ? 1.635 6.360 7.245 1.00 90.38 100 ARG A N 1
ATOM 811 C CA . ARG A 1 100 ? 2.531 5.511 6.437 1.00 90.38 100 ARG A CA 1
ATOM 812 C C . ARG A 1 100 ? 2.056 5.392 4.996 1.00 90.38 100 ARG A C 1
ATOM 814 O O . ARG A 1 100 ? 2.859 5.514 4.074 1.00 90.38 100 ARG A O 1
ATOM 821 N N . ASN A 1 101 ? 0.749 5.194 4.812 1.00 86.62 101 ASN A N 1
ATOM 822 C CA . ASN A 1 101 ? 0.136 5.183 3.489 1.00 86.62 101 ASN A CA 1
ATOM 823 C C . ASN A 1 101 ? 0.373 6.513 2.778 1.00 86.62 101 ASN A C 1
ATOM 825 O O . ASN A 1 101 ? 0.787 6.495 1.627 1.00 86.62 101 ASN A O 1
ATOM 829 N N . ALA A 1 102 ? 0.170 7.652 3.443 1.00 86.44 102 ALA A N 1
ATOM 830 C CA . ALA A 1 102 ? 0.369 8.955 2.821 1.00 86.44 102 ALA A CA 1
ATOM 831 C C . ALA A 1 102 ? 1.779 9.102 2.226 1.00 86.44 102 ALA A C 1
ATOM 833 O O . ALA A 1 102 ? 1.898 9.399 1.043 1.00 86.44 102 ALA A O 1
ATOM 834 N N . ILE A 1 103 ? 2.823 8.762 2.987 1.00 86.69 103 ILE A N 1
ATOM 835 C CA . ILE A 1 103 ? 4.223 8.822 2.526 1.00 86.69 103 ILE A CA 1
ATOM 836 C C . ILE A 1 103 ? 4.472 7.880 1.332 1.00 86.69 103 ILE A C 1
ATOM 838 O O . ILE A 1 103 ? 5.156 8.242 0.368 1.00 86.69 103 ILE A O 1
ATOM 842 N N . LEU A 1 104 ? 3.916 6.664 1.376 1.00 83.81 104 LEU A N 1
ATOM 843 C CA . LEU A 1 104 ? 4.060 5.691 0.291 1.00 83.81 104 LEU A CA 1
ATOM 844 C C . LEU A 1 104 ? 3.350 6.159 -0.992 1.00 83.81 104 LEU A C 1
ATOM 846 O O . LEU A 1 104 ? 3.932 6.095 -2.075 1.00 83.81 104 LEU A O 1
ATOM 850 N N . TYR A 1 105 ? 2.121 6.667 -0.874 1.00 79.44 105 TYR A N 1
ATOM 851 C CA . TYR A 1 105 ? 1.349 7.189 -2.006 1.00 79.44 105 TYR A CA 1
ATOM 852 C C . TYR A 1 105 ? 1.966 8.459 -2.591 1.00 79.44 105 TYR A C 1
ATOM 854 O O . TYR A 1 105 ? 1.978 8.600 -3.811 1.00 79.44 105 TYR A O 1
ATOM 862 N N . ASP A 1 106 ? 2.525 9.344 -1.766 1.00 81.69 106 ASP A N 1
ATOM 863 C CA . ASP A 1 106 ? 3.231 10.535 -2.244 1.00 81.69 106 ASP A CA 1
ATOM 864 C C . ASP A 1 106 ? 4.453 10.131 -3.079 1.00 81.69 106 ASP A C 1
ATOM 866 O O . ASP A 1 106 ? 4.680 10.681 -4.156 1.00 81.69 106 ASP A O 1
ATOM 870 N N . SER A 1 107 ? 5.175 9.087 -2.661 1.00 81.81 107 SER A N 1
ATOM 871 C CA . SER A 1 107 ? 6.256 8.509 -3.468 1.00 81.81 107 SER A CA 1
ATOM 872 C C . SER A 1 107 ? 5.711 7.936 -4.788 1.00 81.81 107 SER A C 1
ATOM 874 O O . SER A 1 107 ? 6.190 8.268 -5.872 1.00 81.81 107 SER A O 1
ATOM 876 N N . PHE A 1 108 ? 4.651 7.130 -4.732 1.00 78.19 108 PHE A N 1
ATOM 877 C CA . PHE A 1 108 ? 4.041 6.539 -5.928 1.00 78.19 108 PHE A CA 1
ATOM 878 C C . PHE A 1 108 ? 3.514 7.592 -6.924 1.00 78.19 108 PHE A C 1
ATOM 880 O O . PHE A 1 108 ? 3.607 7.408 -8.141 1.00 78.19 108 PHE A O 1
ATOM 887 N N . SER A 1 109 ? 3.013 8.726 -6.418 1.00 75.19 109 SER A N 1
ATOM 888 C CA . SER A 1 109 ? 2.417 9.806 -7.212 1.00 75.19 109 SER A CA 1
ATOM 889 C C . SER A 1 109 ? 3.364 10.381 -8.274 1.00 75.19 109 SER A C 1
ATOM 891 O O . SER A 1 109 ? 2.896 10.795 -9.335 1.00 75.19 109 SER A O 1
ATOM 893 N N . LYS A 1 110 ? 4.690 10.305 -8.057 1.00 80.88 110 LYS A N 1
ATOM 894 C CA . LYS A 1 110 ? 5.712 10.753 -9.020 1.00 80.88 110 LYS A CA 1
ATOM 895 C C . LYS A 1 110 ? 5.545 10.098 -10.397 1.00 80.88 110 LYS A C 1
ATOM 897 O O . LYS A 1 110 ? 5.675 10.767 -11.420 1.00 80.88 110 LYS A O 1
ATOM 902 N N . TYR A 1 111 ? 5.290 8.792 -10.432 1.00 80.19 111 TYR A N 1
ATOM 903 C CA . TYR A 1 111 ? 5.220 8.024 -11.683 1.00 80.19 111 TYR A CA 1
ATOM 904 C C . TYR A 1 111 ? 3.794 7.775 -12.153 1.00 80.19 111 TYR A C 1
ATOM 906 O O . TYR A 1 111 ? 3.577 7.354 -13.287 1.00 80.19 111 TYR A O 1
ATOM 914 N N . LEU A 1 112 ? 2.823 8.058 -11.293 1.00 73.44 112 LEU A N 1
ATOM 915 C CA . LEU A 1 112 ? 1.425 7.726 -11.481 1.00 73.44 112 LEU A CA 1
ATOM 916 C C . LEU A 1 112 ? 0.825 8.305 -12.767 1.00 73.44 112 LEU A C 1
ATOM 918 O O . LEU A 1 112 ? 0.229 7.557 -13.531 1.00 73.44 112 LEU A O 1
ATOM 922 N N . VAL A 1 113 ? 0.976 9.610 -13.021 1.00 71.25 113 VAL A N 1
ATOM 923 C CA . VAL A 1 113 ? 0.378 10.253 -14.210 1.00 71.25 113 VAL A CA 1
ATOM 924 C C . VAL A 1 113 ? 0.925 9.619 -15.486 1.00 71.25 113 VAL A C 1
ATOM 926 O O . VAL A 1 113 ? 0.159 9.178 -16.341 1.00 71.25 113 VAL A O 1
ATOM 929 N N . LYS A 1 114 ? 2.254 9.494 -15.576 1.00 74.75 114 LYS A N 1
ATOM 930 C CA . LYS A 1 114 ? 2.920 8.863 -16.718 1.00 74.75 114 LYS A CA 1
ATOM 931 C C . LYS A 1 114 ? 2.504 7.392 -16.867 1.00 74.75 114 LYS A C 1
ATOM 933 O O . LYS A 1 114 ? 2.324 6.922 -17.986 1.00 74.75 114 LYS A O 1
ATOM 938 N N . PHE A 1 115 ? 2.335 6.665 -15.759 1.00 76.19 115 PHE A N 1
ATOM 939 C CA . PHE A 1 115 ? 1.961 5.249 -15.775 1.00 76.19 115 PHE A CA 1
ATOM 940 C C . PHE A 1 115 ? 0.513 5.065 -16.238 1.00 76.19 115 PHE A C 1
ATOM 942 O O . PHE A 1 115 ? 0.242 4.238 -17.104 1.00 76.19 115 PHE A O 1
ATOM 949 N N . SER A 1 116 ? -0.413 5.890 -15.747 1.00 72.62 116 SER A N 1
ATOM 950 C CA . SER A 1 116 ? -1.802 5.910 -16.213 1.00 72.62 116 SER A CA 1
ATOM 951 C C . SER A 1 116 ? -1.890 6.214 -17.712 1.00 72.62 116 SER A C 1
ATOM 953 O O . SER A 1 116 ? -2.596 5.511 -18.433 1.00 72.62 116 SER A O 1
ATOM 955 N N . MET A 1 117 ? -1.117 7.188 -18.208 1.00 70.75 117 MET A N 1
ATOM 956 C CA . MET A 1 117 ? -1.035 7.490 -19.644 1.00 70.75 117 MET A CA 1
ATOM 957 C C . MET A 1 117 ? -0.473 6.314 -20.454 1.00 70.75 117 MET A C 1
ATOM 959 O O . MET A 1 117 ? -1.049 5.966 -21.483 1.00 70.75 117 MET A O 1
ATOM 963 N N . TYR A 1 118 ? 0.598 5.668 -19.973 1.00 75.38 118 TYR A N 1
ATOM 964 C CA . TYR A 1 118 ? 1.168 4.462 -20.587 1.00 75.38 118 TYR A CA 1
ATOM 965 C C . TYR A 1 118 ? 0.104 3.369 -20.756 1.00 75.38 118 TYR A C 1
ATOM 967 O O . TYR A 1 118 ? -0.036 2.790 -21.833 1.00 75.38 118 TYR A O 1
ATOM 975 N N . ARG A 1 119 ? -0.678 3.093 -19.706 1.00 74.38 119 ARG A N 1
ATOM 976 C CA . ARG A 1 119 ? -1.691 2.029 -19.749 1.00 74.38 119 ARG A CA 1
ATOM 977 C C . ARG A 1 119 ? -2.856 2.373 -20.669 1.00 74.38 119 ARG A C 1
ATOM 979 O O . ARG A 1 119 ? -3.273 1.520 -21.447 1.00 74.38 119 ARG A O 1
ATOM 986 N N . MET A 1 120 ? -3.330 3.622 -20.628 1.00 71.31 120 MET A N 1
ATOM 987 C CA . MET A 1 120 ? -4.374 4.112 -21.534 1.00 71.31 120 MET A CA 1
ATOM 988 C C . MET A 1 120 ? -3.950 3.992 -23.001 1.00 71.31 120 MET A C 1
ATOM 990 O O . MET A 1 120 ? -4.732 3.509 -23.815 1.00 71.31 120 MET A O 1
ATOM 994 N N . ALA A 1 121 ? -2.713 4.378 -23.328 1.00 71.56 121 ALA A N 1
ATOM 995 C CA . ALA A 1 121 ? -2.172 4.269 -24.682 1.00 71.56 121 ALA A CA 1
ATOM 996 C C . ALA A 1 121 ? -2.082 2.812 -25.169 1.00 71.56 121 ALA A C 1
ATOM 998 O O . ALA A 1 121 ? -2.312 2.541 -26.344 1.00 71.56 121 ALA A O 1
ATOM 999 N N . ASN A 1 122 ? -1.802 1.870 -24.262 1.00 71.75 122 ASN A N 1
ATOM 1000 C CA . ASN A 1 122 ? -1.666 0.446 -24.574 1.00 71.75 122 ASN A CA 1
ATOM 1001 C C . ASN A 1 122 ? -2.969 -0.364 -24.412 1.00 71.75 122 ASN A C 1
ATOM 1003 O O . ASN A 1 122 ? -2.952 -1.584 -24.568 1.00 71.75 122 ASN A O 1
ATOM 1007 N N . GLY A 1 123 ? -4.101 0.283 -24.101 1.00 71.31 123 GLY A N 1
ATOM 1008 C CA . GLY A 1 123 ? -5.385 -0.398 -23.891 1.00 71.31 123 GLY A CA 1
ATOM 1009 C C . GLY A 1 123 ? -5.378 -1.383 -22.715 1.00 71.31 123 GLY A C 1
ATOM 1010 O O . GLY A 1 123 ? -6.169 -2.325 -22.689 1.00 71.31 123 GLY A O 1
ATOM 1011 N N . GLU A 1 124 ? -4.472 -1.199 -21.753 1.00 70.94 124 GLU A N 1
ATOM 1012 C CA . GLU A 1 124 ? -4.334 -2.090 -20.608 1.00 70.94 124 GLU A CA 1
ATOM 1013 C C . GLU A 1 124 ? -5.181 -1.616 -19.415 1.00 70.94 124 GLU A C 1
ATOM 1015 O O . GLU A 1 124 ? -5.105 -0.458 -19.000 1.00 70.94 124 GLU A O 1
ATOM 1020 N N . ASN A 1 125 ? -5.933 -2.530 -18.795 1.00 60.81 125 ASN A N 1
ATOM 1021 C CA . ASN A 1 125 ? -6.706 -2.249 -17.579 1.00 60.81 125 ASN A CA 1
ATOM 1022 C C . ASN A 1 125 ? -5.861 -2.384 -16.313 1.00 60.81 125 ASN A C 1
ATOM 1024 O O . ASN A 1 125 ? -5.047 -3.294 -16.224 1.00 60.81 125 ASN A O 1
ATOM 1028 N N . ILE A 1 126 ? -6.123 -1.552 -15.295 1.00 55.53 126 ILE A N 1
ATOM 1029 C CA . ILE A 1 126 ? -5.362 -1.502 -14.027 1.00 55.53 126 ILE A CA 1
ATOM 1030 C C . ILE A 1 126 ? -5.225 -2.884 -13.319 1.00 55.53 126 ILE A C 1
ATOM 1032 O O . ILE A 1 126 ? -4.241 -3.106 -12.617 1.00 55.53 126 ILE A O 1
ATOM 1036 N N . SER A 1 127 ? -6.138 -3.826 -13.576 1.00 50.69 127 SER A N 1
ATOM 1037 C CA . SER A 1 127 ? -6.194 -5.220 -13.082 1.00 50.69 127 SER A CA 1
ATOM 1038 C C . SER A 1 127 ? -4.931 -6.054 -13.399 1.00 50.69 127 SER A C 1
ATOM 1040 O O . SER A 1 127 ? -4.437 -5.990 -14.523 1.00 50.69 127 SER A O 1
ATOM 1042 N N . ASP A 1 128 ? -4.346 -6.871 -12.515 1.00 54.84 128 ASP A N 1
ATOM 1043 C CA . ASP A 1 128 ? -4.860 -7.458 -11.263 1.00 54.84 128 ASP A CA 1
ATOM 1044 C C . ASP A 1 128 ? -3.795 -7.562 -10.147 1.00 54.84 128 ASP A C 1
ATOM 1046 O O . ASP A 1 128 ? -4.102 -7.295 -8.990 1.00 54.84 128 ASP A O 1
ATOM 1050 N N . ASP A 1 129 ? -2.532 -7.856 -10.464 1.00 57.78 129 ASP A N 1
ATOM 1051 C CA . ASP A 1 129 ? -1.565 -8.328 -9.455 1.00 57.78 129 ASP A CA 1
ATOM 1052 C C . ASP A 1 129 ? -1.253 -7.317 -8.332 1.00 57.78 129 ASP A C 1
ATOM 1054 O O . ASP A 1 129 ? -1.238 -7.676 -7.160 1.00 57.78 129 ASP A O 1
ATOM 1058 N N . ILE A 1 130 ? -1.078 -6.027 -8.646 1.00 59.78 130 ILE A N 1
ATOM 1059 C CA . ILE A 1 130 ? -0.742 -5.014 -7.621 1.00 59.78 130 ILE A CA 1
ATOM 1060 C C . ILE A 1 130 ? -1.951 -4.590 -6.796 1.00 59.78 130 ILE A C 1
ATOM 1062 O O . ILE A 1 130 ? -1.819 -4.313 -5.604 1.00 59.78 130 ILE A O 1
ATOM 1066 N N . LEU A 1 131 ? -3.131 -4.507 -7.416 1.00 65.19 131 LEU A N 1
ATOM 1067 C CA . LEU A 1 131 ? -4.349 -4.236 -6.658 1.00 65.19 131 LEU A CA 1
ATOM 1068 C C . LEU A 1 131 ? -4.636 -5.403 -5.715 1.00 65.19 131 LEU A C 1
ATOM 1070 O O . LEU A 1 131 ? -4.966 -5.150 -4.562 1.00 65.19 131 LEU A O 1
ATOM 1074 N N . ILE A 1 132 ? -4.420 -6.644 -6.163 1.00 72.81 132 ILE A N 1
ATOM 1075 C CA . ILE A 1 132 ? -4.512 -7.840 -5.323 1.00 72.81 132 ILE A CA 1
ATOM 1076 C C . ILE A 1 132 ? -3.503 -7.773 -4.172 1.00 72.81 132 ILE A C 1
ATOM 1078 O O . ILE A 1 132 ? -3.920 -7.855 -3.020 1.00 72.81 132 ILE A O 1
ATOM 1082 N N . ASP A 1 133 ? -2.217 -7.531 -4.436 1.00 74.81 133 ASP A N 1
ATOM 1083 C CA . ASP A 1 133 ? -1.191 -7.451 -3.384 1.00 74.81 133 ASP A CA 1
ATOM 1084 C C . ASP A 1 133 ? -1.489 -6.329 -2.370 1.00 74.81 133 ASP A C 1
ATOM 1086 O O . ASP A 1 133 ? -1.364 -6.508 -1.152 1.00 74.81 133 ASP A O 1
ATOM 1090 N N . ALA A 1 134 ? -1.942 -5.166 -2.851 1.00 76.56 134 ALA A N 1
ATOM 1091 C CA . ALA A 1 134 ? -2.341 -4.049 -2.000 1.00 76.56 134 ALA A CA 1
ATOM 1092 C C . ALA A 1 134 ? -3.598 -4.370 -1.173 1.00 76.56 134 ALA A C 1
ATOM 1094 O O . ALA A 1 134 ? -3.696 -3.960 -0.012 1.00 76.56 134 ALA A O 1
ATOM 1095 N N . GLU A 1 135 ? -4.563 -5.094 -1.746 1.00 83.94 135 GLU A N 1
ATOM 1096 C CA . GLU A 1 135 ? -5.745 -5.587 -1.038 1.00 83.94 135 GLU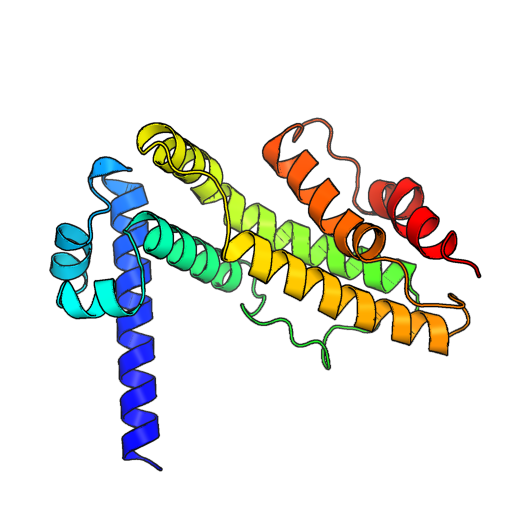 A CA 1
ATOM 1097 C C . GLU A 1 135 ? -5.374 -6.598 0.043 1.00 83.94 135 GLU A C 1
ATOM 1099 O O . GLU A 1 135 ? -5.801 -6.450 1.191 1.00 83.94 135 GLU A O 1
ATOM 1104 N N . GLU A 1 136 ? -4.561 -7.599 -0.290 1.00 87.38 136 GLU A N 1
ATOM 1105 C CA . GLU A 1 136 ? -4.097 -8.615 0.652 1.00 87.38 136 GLU A CA 1
ATOM 1106 C C . GLU A 1 136 ? -3.330 -7.978 1.813 1.00 87.38 136 GLU A C 1
ATOM 1108 O O . GLU A 1 136 ? -3.611 -8.279 2.979 1.00 87.38 136 GLU A O 1
ATOM 1113 N N . GLY A 1 137 ? -2.432 -7.035 1.513 1.00 87.00 137 GLY A N 1
ATOM 1114 C CA . GLY A 1 137 ? -1.699 -6.261 2.511 1.00 87.00 137 GLY A CA 1
ATOM 1115 C C . GLY A 1 137 ? -2.623 -5.452 3.425 1.00 87.00 137 GLY A C 1
ATOM 1116 O O . GLY A 1 137 ? -2.485 -5.515 4.652 1.00 87.00 137 GLY A O 1
ATOM 1117 N N . ALA A 1 138 ? -3.603 -4.744 2.855 1.00 88.88 138 ALA A N 1
ATOM 1118 C CA . ALA A 1 138 ? -4.578 -3.964 3.619 1.00 88.88 138 ALA A CA 1
ATOM 1119 C C . ALA A 1 138 ? -5.441 -4.850 4.532 1.00 88.88 138 ALA A C 1
ATOM 1121 O O . ALA A 1 138 ? -5.635 -4.526 5.704 1.00 88.88 138 ALA A O 1
ATOM 1122 N N . ILE A 1 139 ? -5.911 -5.997 4.034 1.00 93.38 139 ILE A N 1
ATOM 1123 C CA . ILE A 1 139 ? -6.707 -6.954 4.814 1.00 93.38 139 ILE A CA 1
ATOM 1124 C C . ILE A 1 139 ? -5.872 -7.560 5.941 1.00 93.38 139 ILE A C 1
ATOM 1126 O O . ILE A 1 139 ? -6.351 -7.666 7.070 1.00 93.38 139 ILE A O 1
ATOM 1130 N N . ALA A 1 140 ? -4.638 -7.978 5.658 1.00 93.69 140 ALA A N 1
ATOM 1131 C CA . ALA A 1 140 ? -3.777 -8.609 6.650 1.00 93.69 140 ALA A CA 1
ATOM 1132 C C . ALA A 1 140 ? -3.415 -7.637 7.784 1.00 93.69 140 ALA A C 1
ATOM 1134 O O . ALA A 1 140 ? -3.521 -7.995 8.962 1.00 93.69 140 ALA A O 1
ATOM 1135 N N . LEU A 1 141 ? -3.069 -6.392 7.443 1.00 93.94 141 LEU A N 1
ATOM 1136 C CA . LEU A 1 141 ? -2.807 -5.340 8.423 1.00 93.94 141 LEU A CA 1
ATOM 1137 C C . LEU A 1 141 ? -4.072 -4.952 9.194 1.00 93.94 141 LEU A C 1
ATOM 1139 O O . LEU A 1 141 ? -4.044 -4.860 10.420 1.00 93.94 141 LEU A O 1
ATOM 1143 N N . GLY A 1 142 ? -5.204 -4.823 8.502 1.00 95.62 142 GLY A N 1
ATOM 1144 C CA . GLY A 1 142 ? -6.485 -4.538 9.133 1.00 95.62 142 GLY A CA 1
ATOM 1145 C C . GLY A 1 142 ? -6.895 -5.616 10.145 1.00 95.62 142 GLY A C 1
ATOM 1146 O O . GLY A 1 142 ? -7.296 -5.304 11.265 1.00 95.62 142 GLY A O 1
ATOM 1147 N N . LYS A 1 143 ? -6.706 -6.899 9.813 1.00 96.25 143 LYS A N 1
ATOM 1148 C CA . LYS A 1 143 ? -6.926 -8.012 10.753 1.00 96.25 143 LYS A CA 1
ATOM 1149 C C . LYS A 1 143 ? -6.018 -7.919 11.979 1.00 96.25 143 LYS A C 1
ATOM 1151 O O . LYS A 1 143 ? -6.481 -8.205 13.080 1.00 96.25 143 LYS A O 1
ATOM 1156 N N . CYS A 1 144 ? -4.762 -7.500 11.810 1.00 96.38 144 CYS A N 1
ATOM 1157 C CA . CYS A 1 144 ? -3.849 -7.271 12.931 1.00 96.38 144 CYS A CA 1
ATOM 1158 C C . CYS A 1 144 ? -4.395 -6.193 13.884 1.00 96.38 144 CYS A C 1
ATOM 1160 O O . CYS A 1 144 ? -4.486 -6.430 15.090 1.00 96.38 144 CYS A O 1
ATOM 1162 N N . PHE A 1 145 ? -4.837 -5.048 13.356 1.00 97.25 145 PHE A N 1
ATOM 1163 C CA . PHE A 1 145 ? -5.429 -3.979 14.171 1.00 97.25 145 PHE A CA 1
ATOM 1164 C C . PHE A 1 145 ? -6.722 -4.415 14.850 1.00 97.25 145 PHE A C 1
ATOM 1166 O O . PHE A 1 145 ? -6.902 -4.165 16.040 1.00 97.25 145 PHE A O 1
ATOM 1173 N N . ALA A 1 146 ? -7.590 -5.132 14.133 1.00 97.06 146 ALA A N 1
ATOM 1174 C CA . ALA A 1 146 ? -8.826 -5.653 14.700 1.00 97.06 146 ALA A CA 1
ATOM 1175 C C . ALA A 1 146 ? -8.544 -6.597 15.878 1.00 97.06 146 ALA A C 1
ATOM 1177 O O . ALA A 1 146 ? -9.161 -6.471 16.930 1.00 97.06 146 ALA A O 1
ATOM 1178 N N . GLN A 1 147 ? -7.560 -7.492 15.754 1.00 96.75 147 GLN A N 1
ATOM 1179 C CA . GLN A 1 147 ? -7.156 -8.386 16.844 1.00 96.75 147 GLN A CA 1
ATOM 1180 C C . GLN A 1 147 ? -6.640 -7.623 18.073 1.00 96.75 147 GLN A C 1
ATOM 1182 O O . GLN A 1 147 ? -6.985 -7.976 19.202 1.00 96.75 147 GLN A O 1
ATOM 1187 N N . ARG A 1 148 ? -5.840 -6.566 17.871 1.00 96.81 148 ARG A N 1
ATOM 1188 C CA . ARG A 1 148 ? -5.365 -5.703 18.966 1.00 96.81 148 ARG A CA 1
ATOM 1189 C C . ARG A 1 148 ? -6.522 -4.978 19.653 1.00 96.81 148 ARG A C 1
ATOM 1191 O O . ARG A 1 148 ? -6.616 -5.012 20.877 1.00 96.81 148 ARG A O 1
ATOM 1198 N N . ALA A 1 149 ? -7.422 -4.392 18.871 1.00 97.50 149 ALA A N 1
ATOM 1199 C CA . ALA A 1 149 ? -8.599 -3.685 19.358 1.00 97.50 149 ALA A CA 1
ATOM 1200 C C . ALA A 1 149 ? -9.559 -4.609 20.130 1.00 97.50 149 ALA A C 1
ATOM 1202 O O . ALA A 1 149 ? -10.019 -4.240 21.207 1.00 97.50 149 ALA A O 1
ATOM 1203 N N . ILE A 1 150 ? -9.788 -5.840 19.653 1.00 97.38 150 ILE A N 1
ATOM 1204 C CA . ILE A 1 150 ? -10.579 -6.858 20.368 1.00 97.38 150 ILE A CA 1
ATOM 1205 C C . ILE A 1 150 ? -9.935 -7.197 21.714 1.00 97.38 150 ILE A C 1
ATOM 1207 O O . ILE A 1 150 ? -10.609 -7.215 22.740 1.00 97.38 150 ILE A O 1
ATOM 1211 N N . LYS A 1 151 ? -8.611 -7.404 21.746 1.00 97.31 151 LYS A N 1
ATOM 1212 C CA . LYS A 1 151 ? -7.883 -7.670 22.998 1.00 97.31 151 LYS A CA 1
ATOM 1213 C C . LYS A 1 151 ? -8.012 -6.519 24.006 1.00 97.31 151 LYS A C 1
ATOM 1215 O O . LYS A 1 151 ? -7.980 -6.767 25.209 1.00 97.31 151 LYS A O 1
ATOM 1220 N N . ARG A 1 152 ? -8.149 -5.281 23.525 1.00 96.94 152 ARG A N 1
ATOM 1221 C CA . ARG A 1 152 ? -8.371 -4.077 24.343 1.00 96.94 152 ARG A CA 1
ATOM 1222 C C . ARG A 1 152 ? -9.845 -3.823 24.686 1.00 96.94 152 ARG A C 1
ATOM 1224 O O . ARG A 1 152 ? -10.117 -2.940 25.490 1.00 96.94 152 ARG A O 1
ATOM 1231 N N . GLY A 1 153 ? -10.782 -4.579 24.110 1.00 96.81 153 GLY A N 1
ATOM 1232 C CA . GLY A 1 153 ? -12.222 -4.369 24.282 1.00 96.81 153 GLY A CA 1
ATOM 1233 C C . GLY A 1 153 ? -12.797 -3.198 23.474 1.00 96.81 153 GLY A C 1
ATOM 1234 O O . GLY A 1 153 ? -13.914 -2.773 23.743 1.00 96.81 153 GLY A O 1
ATOM 1235 N N . GLU A 1 154 ? -12.059 -2.669 22.493 1.00 97.31 154 GLU A N 1
ATOM 1236 C CA . GLU A 1 154 ? -12.533 -1.608 21.588 1.00 97.31 154 GLU A CA 1
ATOM 1237 C C . GLU A 1 154 ? -13.449 -2.150 20.475 1.00 97.31 154 GLU A C 1
ATOM 1239 O O . GLU A 1 154 ? -14.265 -1.408 19.932 1.00 97.31 154 GLU A O 1
ATOM 1244 N N . LEU A 1 155 ? -13.311 -3.435 20.126 1.00 97.06 155 LEU A N 1
ATOM 1245 C CA . LEU A 1 155 ? -14.126 -4.138 19.131 1.00 97.06 155 LEU A CA 1
ATOM 1246 C C . LEU A 1 155 ? -14.610 -5.485 19.672 1.00 97.06 155 LEU A C 1
ATOM 1248 O O . LEU A 1 155 ? -13.916 -6.139 20.446 1.00 97.06 155 LEU A O 1
ATOM 1252 N N . GLU A 1 156 ? -15.769 -5.930 19.193 1.00 94.69 156 GLU A N 1
ATOM 1253 C CA . GLU A 1 156 ? -16.324 -7.255 19.502 1.00 94.69 156 GLU A CA 1
ATOM 1254 C C . GLU A 1 156 ? -15.873 -8.311 18.480 1.00 94.69 156 GLU A C 1
ATOM 1256 O O . GLU A 1 156 ? -15.567 -9.448 18.838 1.00 94.69 156 GLU A O 1
ATOM 1261 N N . THR A 1 157 ? -15.801 -7.938 17.197 1.00 95.75 157 THR A N 1
ATOM 1262 C CA . THR A 1 157 ? -15.447 -8.842 16.094 1.00 95.75 157 THR A CA 1
ATOM 1263 C C . THR A 1 157 ? -14.548 -8.158 15.065 1.00 95.75 157 THR A C 1
ATOM 1265 O O . THR A 1 157 ? -14.361 -6.942 15.080 1.00 95.75 157 THR A O 1
ATOM 1268 N N . VAL A 1 158 ? -13.949 -8.952 14.173 1.00 96.81 158 VAL A N 1
ATOM 1269 C CA . VAL A 1 158 ? -13.166 -8.421 13.050 1.00 96.81 158 VAL A CA 1
ATOM 1270 C C . VAL A 1 158 ? -14.130 -7.856 11.995 1.00 96.81 158 VAL A C 1
ATOM 1272 O O . VAL A 1 158 ? -15.011 -8.601 11.560 1.00 96.81 158 VAL A O 1
ATOM 1275 N N . PRO A 1 159 ? -13.956 -6.598 11.542 1.00 96.69 159 PRO A N 1
ATOM 1276 C CA . PRO A 1 159 ? -14.781 -6.012 10.486 1.00 96.69 159 PRO A CA 1
ATOM 1277 C C . PRO A 1 159 ? -14.725 -6.773 9.155 1.00 96.69 159 PRO A C 1
ATOM 1279 O O . PRO A 1 159 ? -13.818 -7.572 8.900 1.00 96.69 159 PRO A O 1
ATOM 1282 N N . THR A 1 160 ? -15.681 -6.490 8.267 1.00 96.12 160 THR A N 1
ATOM 1283 C CA . THR A 1 160 ? -15.710 -7.084 6.923 1.00 96.12 160 THR A CA 1
ATOM 1284 C C . THR A 1 160 ? -14.529 -6.617 6.065 1.00 96.12 160 THR A C 1
ATOM 1286 O O . THR A 1 160 ? -13.894 -5.600 6.356 1.00 96.12 160 THR A O 1
ATOM 1289 N N . LYS A 1 161 ? -14.246 -7.339 4.969 1.00 94.75 161 LYS A N 1
ATOM 1290 C CA . LYS A 1 161 ? -13.181 -6.984 4.009 1.00 94.75 161 LYS A CA 1
ATOM 1291 C C . LYS A 1 161 ? -13.303 -5.522 3.555 1.00 94.75 161 LYS A C 1
ATOM 1293 O O . LYS A 1 161 ? -12.299 -4.819 3.488 1.00 94.75 161 LYS A O 1
ATOM 1298 N N . GLU A 1 162 ? -14.521 -5.060 3.300 1.00 94.81 162 GLU A N 1
ATOM 1299 C CA . GLU A 1 162 ? -14.823 -3.712 2.813 1.00 94.81 162 GLU A CA 1
ATOM 1300 C C . GLU A 1 162 ? -14.396 -2.640 3.822 1.00 94.81 162 GLU A C 1
ATOM 1302 O O . GLU A 1 162 ? -13.792 -1.638 3.441 1.00 94.81 162 GLU A O 1
ATOM 1307 N N . VAL A 1 163 ? -14.634 -2.878 5.116 1.00 96.75 163 VAL A N 1
ATOM 1308 C CA . VAL A 1 163 ? -14.233 -1.964 6.195 1.00 96.75 163 VAL A CA 1
ATOM 1309 C C . VAL A 1 163 ? -12.715 -1.967 6.390 1.00 96.75 163 VAL A C 1
ATOM 1311 O O . VAL A 1 163 ? -12.112 -0.904 6.557 1.00 96.75 163 VAL A O 1
ATOM 1314 N N . LEU A 1 164 ? -12.073 -3.138 6.309 1.00 96.25 164 LEU A N 1
ATOM 1315 C CA . LEU A 1 164 ? -10.611 -3.243 6.402 1.00 96.25 164 LEU A CA 1
ATOM 1316 C C . LEU A 1 164 ? -9.905 -2.515 5.245 1.00 96.25 164 LEU A C 1
ATOM 1318 O O . LEU A 1 164 ? -8.839 -1.933 5.438 1.00 96.25 164 LEU A O 1
ATOM 1322 N N . MET A 1 165 ? -10.506 -2.511 4.053 1.00 93.62 165 MET A N 1
ATOM 1323 C CA . MET A 1 165 ? -9.971 -1.841 2.863 1.00 93.62 165 MET A CA 1
ATOM 1324 C C . MET A 1 165 ? -10.319 -0.352 2.767 1.00 93.62 165 MET A C 1
ATOM 1326 O O . MET A 1 165 ? -9.718 0.359 1.957 1.00 93.62 165 MET A O 1
ATOM 1330 N N . LEU A 1 166 ? -11.271 0.129 3.571 1.00 94.81 166 LEU A N 1
ATOM 1331 C CA . LEU A 1 166 ? -11.875 1.453 3.423 1.00 94.81 166 LEU A CA 1
ATOM 1332 C C . LEU A 1 166 ? -10.842 2.585 3.395 1.00 94.81 166 LEU A C 1
ATOM 1334 O O . LEU A 1 166 ? -10.878 3.418 2.493 1.00 94.81 166 LEU A O 1
ATOM 1338 N N . LEU A 1 167 ? -9.887 2.586 4.329 1.00 93.44 167 LEU A N 1
ATOM 1339 C CA . LEU A 1 167 ? -8.835 3.607 4.391 1.00 93.44 167 LEU A CA 1
ATOM 1340 C C . LEU A 1 167 ? -7.992 3.640 3.108 1.00 93.44 167 LEU A C 1
ATOM 1342 O O . LEU A 1 167 ? -7.755 4.710 2.551 1.00 93.44 167 LEU A O 1
ATOM 1346 N N . GLY A 1 168 ? -7.566 2.469 2.626 1.00 88.25 168 GLY A N 1
ATOM 1347 C CA . GLY A 1 168 ? -6.789 2.358 1.394 1.00 88.25 168 GLY A CA 1
ATOM 1348 C C . GLY A 1 168 ? -7.581 2.850 0.184 1.00 88.25 168 GLY A C 1
ATOM 1349 O O . GLY A 1 168 ? -7.057 3.616 -0.619 1.00 88.25 168 GLY A O 1
ATOM 1350 N N . ASN A 1 169 ? -8.859 2.478 0.083 1.00 88.94 169 ASN A N 1
ATOM 1351 C CA . ASN A 1 169 ? -9.738 2.905 -1.008 1.00 88.94 169 ASN A CA 1
ATOM 1352 C C . ASN A 1 169 ? -10.003 4.417 -0.994 1.00 88.94 169 ASN A C 1
ATOM 1354 O O . ASN A 1 169 ? -9.931 5.051 -2.045 1.00 88.94 169 ASN A O 1
ATOM 1358 N N . LEU A 1 170 ? -10.262 5.011 0.176 1.00 91.44 170 LEU A N 1
ATOM 1359 C CA . LEU A 1 170 ? -10.446 6.459 0.304 1.00 91.44 170 LEU A CA 1
ATOM 1360 C C . LEU A 1 170 ? -9.158 7.210 -0.028 1.00 91.44 170 LEU A C 1
ATOM 1362 O O . LEU A 1 170 ? -9.205 8.193 -0.764 1.00 91.44 170 LEU A O 1
ATOM 1366 N N . ARG A 1 171 ? -7.996 6.727 0.437 1.00 86.12 171 ARG A N 1
ATOM 1367 C CA . ARG A 1 171 ? -6.709 7.327 0.063 1.00 86.12 171 ARG A CA 1
ATOM 1368 C C . ARG A 1 171 ? -6.501 7.270 -1.446 1.00 86.12 171 ARG A C 1
ATOM 1370 O O . ARG A 1 171 ? -6.180 8.298 -2.025 1.00 86.12 171 ARG A O 1
ATOM 1377 N N . ARG A 1 172 ? -6.754 6.124 -2.087 1.00 81.56 172 ARG A N 1
ATOM 1378 C CA . ARG A 1 172 ? -6.714 6.000 -3.554 1.00 81.56 172 ARG A CA 1
ATOM 1379 C C . ARG A 1 172 ? -7.653 6.999 -4.226 1.00 81.56 172 ARG A C 1
ATOM 1381 O O . ARG A 1 172 ? -7.222 7.703 -5.126 1.00 81.56 172 ARG A O 1
ATOM 1388 N N . TYR A 1 173 ? -8.902 7.106 -3.778 1.00 85.69 173 TYR A N 1
ATOM 1389 C CA . TYR A 1 173 ? -9.856 8.073 -4.324 1.00 85.69 173 TYR A CA 1
ATOM 1390 C C . TYR A 1 173 ? -9.336 9.514 -4.230 1.00 85.69 173 TYR A C 1
ATOM 1392 O O . TYR A 1 173 ? -9.303 10.216 -5.237 1.00 85.69 173 TYR A O 1
ATOM 1400 N N . TYR A 1 174 ? -8.869 9.953 -3.061 1.00 86.50 174 TYR A N 1
ATOM 1401 C CA . TYR A 1 174 ? -8.347 11.310 -2.912 1.00 86.50 174 TYR A CA 1
ATOM 1402 C C . TYR A 1 174 ? -7.040 11.516 -3.679 1.00 86.50 174 TYR A C 1
ATOM 1404 O O . TYR A 1 174 ? -6.850 12.566 -4.265 1.00 86.50 174 TYR A O 1
ATOM 1412 N N . THR A 1 175 ? -6.167 10.515 -3.776 1.00 78.38 175 THR A N 1
ATOM 1413 C CA . THR A 1 175 ? -4.948 10.620 -4.590 1.00 78.38 175 THR A CA 1
ATOM 1414 C C . THR A 1 175 ? -5.243 10.653 -6.095 1.00 78.38 175 THR A C 1
ATOM 1416 O O . THR A 1 175 ? -4.532 11.333 -6.829 1.00 78.38 175 THR A O 1
ATOM 1419 N N . PHE A 1 176 ? -6.264 9.933 -6.573 1.00 72.69 176 PHE A N 1
ATOM 1420 C CA . PHE A 1 176 ? -6.484 9.703 -8.009 1.00 72.69 176 PHE A CA 1
ATOM 1421 C C . PHE A 1 176 ? -7.632 10.499 -8.628 1.00 72.69 176 PHE A C 1
ATOM 1423 O O . PHE A 1 176 ? -7.617 10.734 -9.832 1.00 72.69 176 PHE A O 1
ATOM 1430 N N . VAL A 1 177 ? -8.636 10.874 -7.841 1.00 80.50 177 VAL A N 1
ATOM 1431 C CA . VAL A 1 177 ? -9.892 11.451 -8.342 1.00 80.50 177 VAL A CA 1
ATOM 1432 C C . VAL A 1 177 ? -10.106 12.864 -7.814 1.00 80.50 177 VAL A C 1
ATOM 1434 O O . VAL A 1 177 ? -10.553 13.726 -8.564 1.00 80.50 177 VAL A O 1
ATOM 1437 N N . ALA A 1 178 ? -9.786 13.117 -6.542 1.00 85.31 178 ALA A N 1
ATOM 1438 C CA . ALA A 1 178 ? -10.095 14.391 -5.890 1.00 85.31 178 ALA A CA 1
ATOM 1439 C C . ALA A 1 178 ? -8.967 14.894 -4.958 1.00 85.31 178 ALA A C 1
ATOM 1441 O O . ALA A 1 178 ? -9.206 15.061 -3.758 1.00 85.31 178 ALA A O 1
ATOM 1442 N N . PRO A 1 179 ? -7.748 15.152 -5.476 1.00 82.62 179 PRO A N 1
ATOM 1443 C CA . PRO A 1 179 ? -6.590 15.541 -4.658 1.00 82.62 179 PRO A CA 1
ATOM 1444 C C . PRO A 1 179 ? -6.800 16.841 -3.885 1.00 82.62 179 PRO A C 1
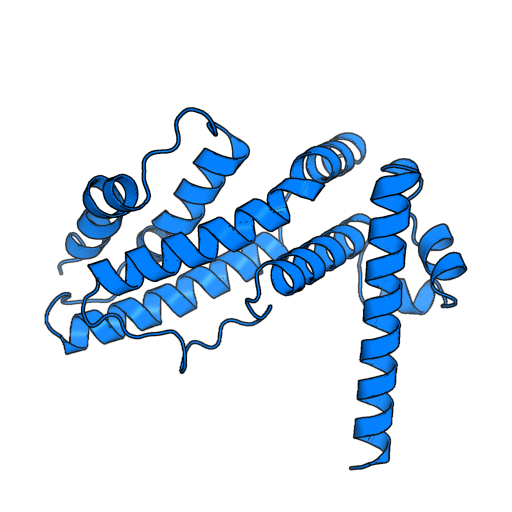ATOM 1446 O O . PRO A 1 179 ? -6.473 16.906 -2.702 1.00 82.62 179 PRO A O 1
ATOM 1449 N N . ASP A 1 180 ? -7.442 17.833 -4.502 1.00 88.56 180 ASP A N 1
ATOM 1450 C CA . ASP A 1 180 ? -7.690 19.141 -3.880 1.00 88.56 180 ASP A CA 1
ATOM 1451 C C . ASP A 1 180 ? -8.803 19.110 -2.817 1.00 88.56 180 ASP A C 1
ATOM 1453 O O . ASP A 1 180 ? -9.078 20.112 -2.163 1.00 88.56 180 ASP A O 1
ATOM 1457 N N . SER A 1 181 ? -9.480 17.969 -2.652 1.00 91.50 181 SER A N 1
ATOM 1458 C CA . SER A 1 181 ? -10.582 17.776 -1.697 1.00 91.50 181 SER A CA 1
ATOM 1459 C C . SER A 1 181 ? -10.254 16.753 -0.609 1.00 91.50 181 SER A C 1
ATOM 1461 O O . SER A 1 181 ? -11.160 16.282 0.081 1.00 91.50 181 SER A O 1
ATOM 1463 N N . ALA A 1 182 ? -8.983 16.364 -0.473 1.00 89.06 182 ALA A N 1
ATOM 1464 C CA . ALA A 1 182 ? -8.559 15.403 0.533 1.00 89.06 182 ALA A CA 1
ATOM 1465 C C . ALA A 1 182 ? -8.742 15.980 1.954 1.00 89.06 182 ALA A C 1
ATOM 1467 O O . ALA A 1 182 ? -8.148 17.017 2.260 1.00 89.06 182 ALA A O 1
ATOM 1468 N N . PRO A 1 183 ? -9.521 15.327 2.839 1.00 93.50 183 PRO A N 1
ATOM 1469 C CA . PRO A 1 183 ? -9.591 15.717 4.243 1.00 93.50 183 PRO A CA 1
ATOM 1470 C C . PRO A 1 183 ? -8.256 15.441 4.944 1.00 93.50 183 PRO A C 1
ATOM 1472 O O . PRO A 1 183 ? -7.415 14.672 4.458 1.00 93.50 183 PRO A O 1
ATOM 1475 N N . THR A 1 184 ? -8.076 16.023 6.128 1.00 95.31 184 THR A N 1
ATOM 1476 C CA . THR A 1 184 ? -6.950 15.654 6.996 1.00 95.31 184 THR A CA 1
ATOM 1477 C C . THR A 1 184 ? -7.027 14.175 7.389 1.00 95.31 184 THR A C 1
ATOM 1479 O O . THR A 1 184 ? -8.089 13.547 7.340 1.00 95.31 184 THR A O 1
ATOM 1482 N N . ILE A 1 185 ? -5.890 13.591 7.791 1.00 95.81 185 ILE A N 1
ATOM 1483 C CA . ILE A 1 185 ? -5.850 12.194 8.252 1.00 95.81 185 ILE A CA 1
ATOM 1484 C C . ILE A 1 185 ? -6.805 12.006 9.432 1.00 95.81 185 ILE A C 1
ATOM 1486 O O . ILE A 1 185 ? -7.565 11.043 9.463 1.00 95.81 185 ILE A O 1
ATOM 1490 N N . GLU A 1 186 ? -6.786 12.933 10.382 1.00 97.62 186 GLU A N 1
ATOM 1491 C CA . GLU A 1 186 ? -7.630 12.910 11.567 1.00 97.62 186 GLU A CA 1
ATOM 1492 C C . GLU A 1 186 ? -9.119 12.971 11.198 1.00 97.62 186 GLU A C 1
ATOM 1494 O O . GLU A 1 186 ? -9.876 12.119 11.653 1.00 97.62 186 GLU A O 1
ATOM 1499 N N . GLU A 1 187 ? -9.539 13.878 10.310 1.00 97.38 187 GLU A N 1
ATOM 1500 C CA . GLU A 1 187 ? -10.935 13.949 9.847 1.00 97.38 187 GLU A CA 1
ATOM 1501 C C . GLU A 1 187 ? -11.374 12.678 9.114 1.00 97.38 187 GLU A C 1
ATOM 1503 O O . GLU A 1 187 ? -12.481 12.187 9.337 1.00 97.38 187 GLU A O 1
ATOM 1508 N N . LEU A 1 188 ? -10.514 12.127 8.250 1.00 96.69 188 LEU A N 1
ATOM 1509 C CA . LEU A 1 188 ? -10.800 10.895 7.517 1.00 96.69 188 LEU A CA 1
ATOM 1510 C C . LEU A 1 188 ? -11.002 9.713 8.472 1.00 96.69 188 LEU A C 1
ATOM 1512 O O . LEU A 1 188 ? -11.930 8.915 8.301 1.00 96.69 188 LEU A O 1
ATOM 1516 N N . ILE A 1 189 ? -10.127 9.591 9.473 1.00 98.12 189 ILE A N 1
ATOM 1517 C CA . ILE A 1 189 ? -10.211 8.517 10.459 1.00 98.12 189 ILE A CA 1
ATOM 1518 C C . ILE A 1 189 ? -11.421 8.715 11.365 1.00 98.12 189 ILE A C 1
ATOM 1520 O O . ILE A 1 189 ? -12.213 7.786 11.503 1.00 98.12 189 ILE A O 1
ATOM 1524 N N . ASP A 1 190 ? -11.601 9.899 11.938 1.00 98.25 190 ASP A N 1
ATOM 1525 C CA . ASP A 1 190 ? -12.598 10.128 12.985 1.00 98.25 190 ASP A CA 1
ATOM 1526 C C . ASP A 1 190 ? -14.028 10.136 12.452 1.00 98.25 190 ASP A C 1
ATOM 1528 O O . ASP A 1 190 ? -14.929 9.629 13.119 1.00 98.25 190 ASP A O 1
ATOM 1532 N N . ASN A 1 191 ? -14.241 10.657 11.242 1.00 97.62 191 ASN A N 1
ATOM 1533 C CA . ASN A 1 191 ? -15.588 10.841 10.704 1.00 97.62 191 ASN A CA 1
ATOM 1534 C C . ASN A 1 191 ? -16.057 9.678 9.822 1.00 97.62 191 ASN A C 1
ATOM 1536 O O . ASN A 1 191 ? -17.257 9.554 9.582 1.00 97.62 191 ASN A O 1
ATOM 1540 N N . ILE A 1 192 ? -15.142 8.842 9.313 1.00 96.44 192 ILE A N 1
ATOM 1541 C CA . ILE A 1 192 ? -15.478 7.813 8.315 1.00 96.44 192 ILE A CA 1
ATOM 1542 C C . ILE A 1 192 ? -14.930 6.445 8.711 1.00 96.44 192 ILE A C 1
ATOM 1544 O O . ILE A 1 192 ? -15.702 5.507 8.924 1.00 96.44 192 ILE A O 1
ATOM 1548 N N . VAL A 1 193 ? -13.604 6.307 8.809 1.00 97.56 193 VAL A N 1
ATOM 1549 C CA . VAL A 1 193 ? -12.980 4.983 8.948 1.00 97.56 193 VAL A CA 1
ATOM 1550 C C . VAL A 1 193 ? -13.258 4.379 10.322 1.00 97.56 193 VAL A C 1
ATOM 1552 O O . VAL A 1 193 ? -13.785 3.273 10.400 1.00 97.56 193 VAL A O 1
ATOM 1555 N N . LEU A 1 194 ? -12.949 5.085 11.410 1.00 98.00 194 LEU A N 1
ATOM 1556 C CA . LEU A 1 194 ? -13.159 4.581 12.766 1.00 98.00 194 LEU A CA 1
ATOM 1557 C C . LEU A 1 194 ? -14.644 4.280 13.050 1.00 98.00 194 LEU A C 1
ATOM 1559 O O . LEU A 1 194 ? -14.917 3.179 13.533 1.00 98.00 194 LEU A O 1
ATOM 1563 N N . PRO A 1 195 ? -15.619 5.148 12.702 1.00 97.88 195 PRO A N 1
ATOM 1564 C CA . PRO A 1 195 ? -17.036 4.813 12.832 1.00 97.88 195 PRO A CA 1
ATOM 1565 C C . PRO A 1 195 ? -17.436 3.531 12.091 1.00 97.88 195 PRO A C 1
ATOM 1567 O O . PRO A 1 195 ? -18.146 2.702 12.657 1.00 97.88 195 PRO A O 1
ATOM 1570 N N . ALA A 1 196 ? -16.944 3.318 10.865 1.00 97.00 196 ALA A N 1
ATOM 1571 C CA . ALA A 1 196 ? -17.223 2.096 10.107 1.00 97.00 196 ALA A CA 1
ATOM 1572 C C . ALA A 1 196 ? -16.648 0.839 10.787 1.00 97.00 196 ALA A C 1
ATOM 1574 O O . ALA A 1 196 ? -17.292 -0.211 10.806 1.00 97.00 196 ALA A O 1
ATOM 1575 N N . TRP A 1 197 ? -15.461 0.948 11.390 1.00 97.38 197 TRP A N 1
ATOM 1576 C CA . TRP A 1 197 ? -14.869 -0.133 12.182 1.00 97.38 197 TRP A CA 1
ATOM 1577 C C . TRP A 1 197 ? -15.697 -0.446 13.432 1.00 97.38 197 TRP A C 1
ATOM 1579 O O . TRP A 1 197 ? -15.997 -1.611 13.686 1.00 97.38 197 TRP A O 1
ATOM 1589 N N . LEU A 1 198 ? -16.119 0.578 14.179 1.00 95.75 198 LEU A N 1
ATOM 1590 C CA . LEU A 1 198 ? -16.900 0.426 15.414 1.00 95.75 198 LEU A CA 1
ATOM 1591 C C . LEU A 1 198 ? -18.342 -0.047 15.173 1.00 95.75 198 LEU A C 1
ATOM 1593 O O . LEU A 1 198 ? -18.940 -0.666 16.051 1.00 95.75 198 LEU A O 1
ATOM 1597 N N . ALA A 1 199 ? -18.900 0.211 13.987 1.00 91.62 199 ALA A N 1
ATOM 1598 C CA . ALA A 1 199 ? -20.224 -0.265 13.590 1.00 91.62 199 ALA A CA 1
ATOM 1599 C C . ALA A 1 199 ? -20.281 -1.787 13.357 1.00 91.62 199 ALA A C 1
ATOM 1601 O O . ALA A 1 199 ? -21.372 -2.344 13.240 1.00 91.62 199 ALA A O 1
ATOM 1602 N N . SER A 1 200 ? -19.130 -2.470 13.320 1.00 70.81 200 SER A N 1
ATOM 1603 C CA . SER A 1 200 ? -19.027 -3.930 13.190 1.00 70.81 200 SER A CA 1
ATOM 1604 C C . SER A 1 200 ? -19.379 -4.641 14.508 1.00 70.81 200 SER A C 1
ATOM 1606 O O . SER A 1 200 ? -18.563 -5.362 15.083 1.00 70.81 200 SER A O 1
ATOM 1608 N N . LYS A 1 201 ? -20.596 -4.410 15.011 1.00 56.75 201 LYS A N 1
ATOM 1609 C CA . LYS A 1 201 ? -21.175 -5.146 16.139 1.00 56.75 201 LYS A CA 1
ATOM 1610 C C . LYS A 1 201 ? -21.988 -6.325 15.629 1.00 56.75 201 LYS A C 1
ATOM 1612 O O . LYS A 1 201 ? -22.708 -6.200 14.635 1.00 56.75 201 LYS A O 1
ATOM 1617 N N . LYS A 1 202 ? -21.872 -7.457 16.315 1.00 52.16 202 LYS A N 1
ATOM 1618 C CA . LYS A 1 202 ? -22.748 -8.609 16.121 1.00 52.16 202 LYS A CA 1
ATOM 1619 C C . LYS A 1 202 ? -23.318 -9.026 17.460 1.00 52.16 202 LYS A C 1
ATOM 1621 O O . LYS A 1 202 ? -22.499 -9.284 18.363 1.00 52.16 202 LYS A O 1
#

Radius of gyration: 19.51 Å; chains: 1; bounding box: 50×42×50 Å

pLDDT: mean 86.68, std 11.45, range [50.69, 98.31]

Secondary structure (DSSP, 8-state):
-HHHHHHHHHHHHHHHHHHHHHHHHHHHT-GGG--HHHHHHHTT--HHHHHTT-SSHHHHHHHHHHHHHHHHHT--SS--TTTS---SSHHHHHHHHHHHHHHHHHHHHHHHHHHHHHHHHTT--S-SHHHHHHHHHHHHHHHHHHHHHHHHTS-SSPPPHHHHHHHHHHHHHHHHT-GGGPPPHHHHIIIIIHHHHHT---

InterPro domains:
  IPR001647 DNA-binding HTH domain, TetR-type [PF00440] (18-63)
  IPR001647 DNA-binding HTH domain, TetR-type [PS50977] (12-72)
  IPR009057 Homedomain-like superfamily [SSF46689] (9-71)

Sequence (202 aa):
MEKEIQTRKRGITLENTIYDVTLKLFDEEGVDEVTFYNIARLANTSRSVLYRRWTNPSSLLLAAVHHWAHKNSGYPEKIDLKNFPDMGSLRGDLIENARRNAILYDSFSKYLVKFSMYRMANGENISDDILIDAEEGAIALGKCFAQRAIKRGELETVPTKEVLMLLGNLRRYYTFVAPDSAPTIEELIDNIVLPAWLASKK